Protein AF-I4Y537-F1 (afdb_monomer_lite)

pLDDT: mean 83.64, std 11.15, range [53.31, 95.69]

Structure (mmCIF, N/CA/C/O backbone):
data_AF-I4Y537-F1
#
_entry.id   AF-I4Y537-F1
#
loop_
_atom_site.group_PDB
_atom_site.id
_atom_site.type_symbol
_atom_site.label_atom_id
_atom_site.label_alt_id
_atom_site.label_comp_id
_atom_site.label_asym_id
_atom_site.label_entity_id
_atom_site.label_seq_id
_atom_site.pdbx_PDB_ins_code
_atom_site.Cartn_x
_atom_site.Cartn_y
_atom_site.Cartn_z
_atom_site.occupancy
_atom_site.B_iso_or_equiv
_atom_site.auth_seq_id
_atom_site.auth_comp_id
_atom_site.auth_asym_id
_atom_site.auth_atom_id
_atom_site.pdbx_PDB_model_num
ATOM 1 N N . MET A 1 1 ? -7.128 -8.288 -14.048 1.00 80.44 1 MET A N 1
ATOM 2 C CA . MET A 1 1 ? -7.007 -8.420 -12.577 1.00 80.44 1 MET A CA 1
ATOM 3 C C . MET A 1 1 ? -6.768 -7.077 -11.903 1.00 80.44 1 MET A C 1
ATOM 5 O O . MET A 1 1 ? -7.651 -6.636 -11.182 1.00 80.44 1 MET A O 1
ATOM 9 N N . VAL A 1 2 ? -5.664 -6.376 -12.192 1.00 82.31 2 VAL A N 1
ATOM 10 C CA . VAL A 1 2 ? -5.426 -5.018 -11.648 1.00 82.31 2 VAL A CA 1
ATOM 11 C C . VAL A 1 2 ? -6.470 -4.005 -12.145 1.00 82.31 2 VAL A C 1
ATOM 13 O O . VAL A 1 2 ? -6.999 -3.240 -11.355 1.00 82.31 2 VAL A O 1
ATOM 16 N N . GLY A 1 3 ? -6.880 -4.068 -13.418 1.00 85.50 3 GLY A N 1
ATOM 17 C CA . GLY A 1 3 ? -7.954 -3.198 -13.930 1.00 85.50 3 GLY A CA 1
ATOM 18 C C . GLY A 1 3 ? -9.304 -3.379 -13.219 1.00 85.50 3 GLY A C 1
ATOM 19 O O . GLY A 1 3 ? -9.990 -2.401 -12.959 1.00 85.50 3 GLY A O 1
ATOM 20 N N . PHE A 1 4 ? -9.661 -4.609 -12.827 1.00 90.00 4 PHE A N 1
ATOM 21 C CA . PHE A 1 4 ? -10.887 -4.855 -12.055 1.00 90.00 4 PHE A CA 1
ATOM 22 C C . PHE A 1 4 ? -10.808 -4.229 -10.658 1.00 90.00 4 PHE A C 1
ATOM 24 O O . PHE A 1 4 ? -11.769 -3.619 -10.201 1.00 90.00 4 PHE A O 1
ATOM 31 N N . TYR A 1 5 ? -9.640 -4.318 -10.016 1.00 90.56 5 TYR A N 1
ATOM 32 C CA . TYR A 1 5 ? -9.383 -3.644 -8.744 1.00 90.56 5 TYR A CA 1
ATOM 33 C C . TYR A 1 5 ? -9.596 -2.131 -8.857 1.00 90.56 5 TYR A C 1
ATOM 35 O O . TYR A 1 5 ? -10.283 -1.545 -8.027 1.00 90.56 5 TYR A O 1
ATOM 43 N N . TRP A 1 6 ? -9.063 -1.515 -9.918 1.00 91.62 6 TRP A N 1
ATOM 44 C CA . TRP A 1 6 ? -9.249 -0.089 -10.187 1.00 91.62 6 TRP A CA 1
ATOM 45 C C . TRP A 1 6 ? -10.707 0.284 -10.451 1.00 91.62 6 TRP A C 1
ATOM 47 O O . TRP A 1 6 ? -11.155 1.297 -9.933 1.00 91.62 6 TRP A O 1
ATOM 57 N N . ILE A 1 7 ? -11.472 -0.532 -11.183 1.00 93.81 7 ILE A N 1
ATOM 58 C CA . ILE A 1 7 ? -12.910 -0.285 -11.399 1.00 93.81 7 ILE A CA 1
ATOM 59 C C . ILE A 1 7 ? -13.657 -0.240 -10.062 1.00 93.81 7 ILE A C 1
ATOM 61 O O . ILE A 1 7 ? -14.408 0.701 -9.810 1.00 93.81 7 ILE A O 1
ATOM 65 N N . VAL A 1 8 ? -13.426 -1.227 -9.190 1.00 93.75 8 VAL A N 1
ATOM 66 C CA . VAL A 1 8 ? -14.040 -1.259 -7.853 1.00 93.75 8 VAL A CA 1
ATOM 67 C C . VAL A 1 8 ? -13.597 -0.051 -7.030 1.00 93.75 8 VAL A C 1
ATOM 69 O O . VAL A 1 8 ? -14.431 0.617 -6.423 1.00 93.75 8 VAL A O 1
ATOM 72 N N . LEU A 1 9 ? -12.302 0.272 -7.044 1.00 92.88 9 LEU A N 1
ATOM 73 C CA . LEU A 1 9 ? -11.760 1.411 -6.313 1.00 92.88 9 LEU A CA 1
ATOM 74 C C . LEU A 1 9 ? -12.360 2.742 -6.786 1.00 92.88 9 LEU A C 1
ATOM 76 O O . LEU A 1 9 ? -12.776 3.542 -5.954 1.00 92.88 9 LEU A O 1
ATOM 80 N N . TYR A 1 10 ? -12.460 2.969 -8.096 1.00 91.94 10 TYR A N 1
ATOM 81 C CA . TYR A 1 10 ? -13.064 4.181 -8.646 1.00 91.94 10 TYR A CA 1
ATOM 82 C C . TYR A 1 10 ? -14.560 4.269 -8.343 1.00 91.94 10 TYR A C 1
ATOM 84 O O . TYR A 1 10 ? -15.043 5.352 -8.020 1.00 91.94 10 TYR A O 1
ATOM 92 N N . ALA A 1 11 ? -15.289 3.149 -8.372 1.00 93.50 11 ALA A N 1
ATOM 93 C CA . ALA A 1 11 ? -16.691 3.125 -7.960 1.00 93.50 11 ALA A CA 1
ATOM 94 C C . ALA A 1 11 ? -16.855 3.532 -6.484 1.00 93.50 11 ALA A C 1
ATOM 96 O O . ALA A 1 11 ? -17.728 4.335 -6.152 1.00 93.50 11 ALA A O 1
ATOM 97 N N . LEU A 1 12 ? -15.976 3.038 -5.603 1.00 91.38 12 LEU A N 1
ATOM 98 C CA . LEU A 1 12 ? -15.954 3.432 -4.193 1.00 91.38 12 LEU A CA 1
ATOM 99 C C . LEU A 1 12 ? -15.600 4.910 -4.016 1.00 91.38 12 LEU A C 1
ATOM 101 O O . LEU A 1 12 ? -16.287 5.598 -3.270 1.00 91.38 12 LEU A O 1
ATOM 105 N N . GLN A 1 13 ? -14.581 5.405 -4.722 1.00 90.44 13 GLN A N 1
ATOM 106 C CA . GLN A 1 13 ? -14.158 6.809 -4.677 1.00 90.44 13 GLN A CA 1
ATOM 107 C C . GLN A 1 13 ? -15.245 7.765 -5.181 1.00 90.44 13 GLN A C 1
ATOM 109 O O . GLN A 1 13 ? -15.446 8.829 -4.595 1.00 90.44 13 GLN A O 1
ATOM 114 N N . ALA A 1 14 ? -15.972 7.387 -6.235 1.00 90.06 14 ALA A N 1
ATOM 115 C CA . ALA A 1 14 ? -17.135 8.133 -6.700 1.00 90.06 14 ALA A CA 1
ATOM 116 C C . ALA A 1 14 ? -18.215 8.186 -5.609 1.00 90.06 14 ALA A C 1
ATOM 118 O O . ALA A 1 14 ? -18.744 9.257 -5.317 1.00 90.06 14 ALA A O 1
ATOM 119 N N . GLY A 1 15 ? -18.482 7.056 -4.945 1.00 86.94 15 GLY A N 1
ATOM 120 C CA . GLY A 1 15 ? -19.369 6.996 -3.782 1.00 86.94 15 GLY A CA 1
ATOM 121 C C . GLY A 1 15 ? -18.910 7.887 -2.622 1.00 86.94 15 GLY A C 1
ATOM 122 O O . GLY A 1 15 ? -19.734 8.576 -2.023 1.00 86.94 15 GLY A O 1
ATOM 123 N N . THR A 1 16 ? -17.600 7.965 -2.357 1.00 85.69 16 THR A N 1
ATOM 124 C CA . THR A 1 16 ? -17.027 8.915 -1.390 1.00 85.69 16 THR A CA 1
ATOM 125 C C . THR A 1 16 ? -17.389 10.351 -1.760 1.00 85.69 16 THR A C 1
ATOM 127 O O . THR A 1 16 ? -17.882 11.092 -0.914 1.00 85.69 16 THR A O 1
ATOM 130 N N . CYS A 1 17 ? -17.202 10.746 -3.024 1.00 84.50 17 CYS A N 1
ATOM 131 C CA . CYS A 1 17 ? -17.543 12.088 -3.502 1.00 84.50 17 CYS A CA 1
ATOM 132 C C . CYS A 1 17 ? -19.043 12.395 -3.359 1.00 84.50 17 CYS A C 1
ATOM 134 O O . CYS A 1 17 ? -19.405 13.498 -2.956 1.00 84.50 17 CYS A O 1
ATOM 136 N N . PHE A 1 18 ? -19.922 11.423 -3.620 1.00 84.81 18 PHE A N 1
ATOM 137 C CA . PHE A 1 18 ? -21.357 11.592 -3.376 1.00 84.81 18 PHE A CA 1
ATOM 138 C C . PHE A 1 18 ? -21.674 11.791 -1.891 1.00 84.81 18 PHE A C 1
ATOM 140 O O . PHE A 1 18 ? -22.502 12.641 -1.567 1.00 84.81 18 PHE A O 1
ATOM 147 N N . LEU A 1 19 ? -20.995 11.084 -0.981 1.00 81.81 19 LEU A N 1
ATOM 148 C CA . LEU A 1 19 ? -21.143 11.325 0.459 1.00 81.81 19 LEU A CA 1
ATOM 149 C C . LEU A 1 19 ? -20.638 12.708 0.881 1.00 81.81 19 LEU A C 1
ATOM 151 O O . LEU A 1 19 ? -21.254 13.317 1.751 1.00 81.81 19 LEU A O 1
ATOM 155 N N . PHE A 1 20 ? -19.579 13.232 0.252 1.00 76.06 20 PHE A N 1
ATOM 156 C CA . PHE A 1 20 ? -19.114 14.604 0.499 1.00 76.06 20 PHE A CA 1
ATOM 157 C C . PHE A 1 20 ? -20.197 15.647 0.215 1.00 76.06 20 PHE A C 1
ATOM 159 O O . PHE A 1 20 ? -20.328 16.606 0.969 1.00 76.06 20 PHE A O 1
ATOM 166 N N . VAL A 1 21 ? -20.985 15.450 -0.842 1.00 79.56 21 VAL A N 1
ATOM 167 C CA . VAL A 1 21 ? -22.050 16.385 -1.234 1.00 79.56 21 VAL A CA 1
ATOM 168 C C . VAL A 1 21 ? -23.353 16.119 -0.472 1.00 79.56 21 VAL A C 1
ATOM 170 O O . VAL A 1 21 ? -24.057 17.054 -0.104 1.00 79.56 21 VAL A O 1
ATOM 173 N N . GLY A 1 22 ? -23.691 14.848 -0.241 1.00 72.88 22 GLY A N 1
ATOM 174 C CA . GLY A 1 22 ? -24.988 14.432 0.297 1.00 72.88 22 GLY A CA 1
ATOM 175 C C . GLY A 1 22 ? -25.051 14.254 1.816 1.00 72.88 22 GLY A C 1
ATOM 176 O O . GLY A 1 22 ? -26.143 14.074 2.355 1.00 72.88 22 GLY A O 1
ATOM 177 N N . SER A 1 23 ? -23.922 14.266 2.531 1.00 73.38 23 SER A N 1
ATOM 178 C CA . SER A 1 23 ? -23.925 14.047 3.980 1.00 73.38 23 SER A CA 1
ATOM 179 C C . SER A 1 23 ? -24.494 15.254 4.724 1.00 73.38 23 SER A C 1
ATOM 181 O O . SER A 1 23 ? -23.851 16.294 4.814 1.00 73.38 23 SER A O 1
ATOM 183 N N . GLN A 1 24 ? -25.667 15.083 5.335 1.00 62.75 24 GLN A N 1
ATOM 184 C CA . GLN A 1 24 ? -26.310 16.082 6.201 1.00 62.75 24 GLN A CA 1
ATOM 185 C C . GLN A 1 24 ? -25.925 15.954 7.686 1.00 62.75 24 GLN A C 1
ATOM 187 O O . GLN A 1 24 ? -26.409 16.716 8.514 1.00 62.75 24 GLN A O 1
ATOM 192 N N . LYS A 1 25 ? -25.100 14.966 8.057 1.00 68.06 25 LYS A N 1
ATOM 193 C CA . LYS A 1 25 ? -24.739 14.710 9.459 1.00 68.06 25 LYS A CA 1
ATOM 194 C C . LYS A 1 25 ? -23.479 15.485 9.845 1.00 68.06 25 LYS A C 1
ATOM 196 O O . LYS A 1 25 ? -22.425 15.247 9.255 1.00 68.06 25 LYS A O 1
ATOM 201 N N . ASP A 1 26 ? -23.568 16.300 10.896 1.00 64.62 26 ASP A N 1
ATOM 202 C CA . ASP A 1 26 ? -22.477 17.167 11.377 1.00 64.62 26 ASP A CA 1
ATOM 203 C C . ASP A 1 26 ? -21.186 16.400 11.690 1.00 64.62 26 ASP A C 1
ATOM 205 O O . ASP A 1 26 ? -20.094 16.831 11.332 1.00 64.62 26 ASP A O 1
ATOM 209 N N . LEU A 1 27 ? -21.301 15.215 12.302 1.00 63.97 27 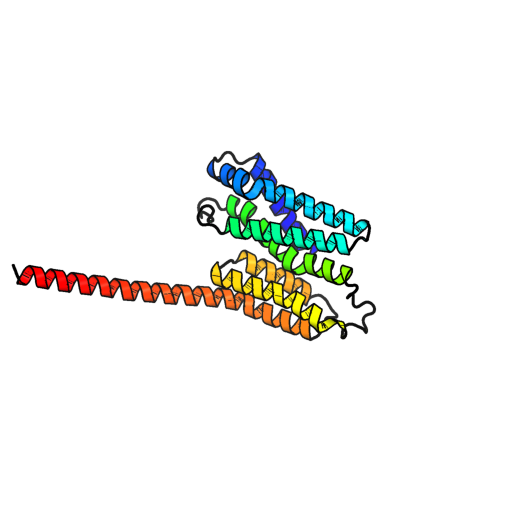LEU A N 1
ATOM 210 C CA . LEU A 1 27 ? -20.139 14.387 12.646 1.00 63.97 27 LEU A CA 1
ATOM 211 C C . LEU A 1 27 ? -19.388 13.913 11.390 1.00 63.97 27 LEU A C 1
ATOM 213 O O . LEU A 1 27 ? -18.164 13.986 11.326 1.00 63.97 27 LEU A O 1
ATOM 217 N N . THR A 1 28 ? -20.128 13.460 10.374 1.00 64.62 28 THR A N 1
ATOM 218 C CA . THR A 1 28 ? -19.553 12.986 9.109 1.00 64.62 28 THR A CA 1
ATOM 219 C C . THR A 1 28 ? -18.965 14.161 8.330 1.00 64.62 28 THR A C 1
ATOM 221 O O . THR A 1 28 ? -17.872 14.035 7.785 1.00 64.62 28 THR A O 1
ATOM 224 N N . GLN A 1 29 ? -19.624 15.326 8.348 1.00 64.56 29 GLN A N 1
ATOM 225 C CA . GLN A 1 29 ? -19.092 16.554 7.758 1.00 64.56 29 GLN A CA 1
ATOM 226 C C . GLN A 1 29 ? -17.817 17.037 8.454 1.00 64.56 29 GLN A C 1
ATOM 228 O O . GLN A 1 29 ? -16.883 17.433 7.768 1.00 64.56 29 GLN A O 1
ATOM 233 N N . MET A 1 30 ? -17.725 16.964 9.783 1.00 66.31 30 MET A N 1
ATOM 234 C CA . MET A 1 30 ? -16.528 17.378 10.521 1.00 66.31 30 MET A CA 1
ATOM 235 C C . MET A 1 30 ? -15.329 16.479 10.194 1.00 66.31 30 MET A C 1
ATOM 237 O O . MET A 1 30 ? -14.235 16.979 9.932 1.00 66.31 30 MET A O 1
ATOM 241 N N . THR A 1 31 ? -15.532 15.160 10.145 1.00 65.62 31 THR A N 1
ATOM 242 C CA . THR A 1 31 ? -14.499 14.203 9.724 1.00 65.62 31 THR A CA 1
ATOM 243 C C . THR A 1 31 ? -14.084 14.419 8.271 1.00 65.62 31 THR A C 1
ATOM 245 O O . THR A 1 31 ? -12.891 14.454 7.963 1.00 65.62 31 THR A O 1
ATOM 248 N N . LEU A 1 32 ? -15.049 14.607 7.369 1.00 66.31 32 LEU A N 1
ATOM 249 C CA . LEU A 1 32 ? -14.765 14.848 5.958 1.00 66.31 32 LEU A CA 1
ATOM 250 C C . LEU A 1 32 ? -14.060 16.185 5.730 1.00 66.31 32 LEU A C 1
ATOM 252 O O . LEU A 1 32 ? -13.060 16.213 5.027 1.00 66.31 32 LEU A O 1
ATOM 256 N N . ALA A 1 33 ? -14.547 17.282 6.306 1.00 65.75 33 ALA A N 1
ATOM 257 C CA . ALA A 1 33 ? -14.046 18.625 6.035 1.00 65.75 33 ALA A CA 1
ATOM 258 C C . ALA A 1 33 ? -12.684 18.882 6.692 1.00 65.75 33 ALA A C 1
ATOM 260 O O . ALA A 1 33 ? -11.776 19.373 6.024 1.00 65.75 33 ALA A O 1
ATOM 261 N N . ASN A 1 34 ? -12.513 18.510 7.967 1.00 64.75 34 ASN A N 1
ATOM 262 C CA . ASN A 1 34 ? -11.286 18.830 8.703 1.00 64.75 34 ASN A CA 1
ATOM 263 C C . ASN A 1 34 ? -10.187 17.775 8.556 1.00 64.75 34 ASN A C 1
ATOM 265 O O . ASN A 1 34 ? -9.012 18.135 8.584 1.00 64.75 34 ASN A O 1
ATOM 269 N N . ALA A 1 35 ? -10.530 16.487 8.432 1.00 62.62 35 ALA A N 1
ATOM 270 C CA . ALA A 1 35 ? -9.519 15.427 8.454 1.00 62.62 35 ALA A CA 1
ATOM 271 C C . ALA A 1 35 ? -9.148 14.905 7.060 1.00 62.62 35 ALA A C 1
ATOM 273 O O . ALA A 1 35 ? -7.984 14.588 6.829 1.00 62.62 35 ALA A O 1
ATOM 274 N N . LEU A 1 36 ? -10.106 14.811 6.131 1.00 71.62 36 LEU A N 1
ATOM 275 C CA . LEU A 1 36 ? -9.896 14.104 4.861 1.00 71.62 36 LEU A CA 1
ATOM 276 C C . LEU A 1 36 ? -9.982 14.997 3.621 1.00 71.62 36 LEU A C 1
ATOM 278 O O . LEU A 1 36 ? -9.322 14.701 2.634 1.00 71.62 36 LEU A O 1
ATOM 282 N N . GLY A 1 37 ? -10.744 16.089 3.653 1.00 77.38 37 GLY A N 1
ATOM 283 C CA . GLY A 1 37 ? -11.163 16.826 2.459 1.00 77.38 37 GLY A CA 1
ATOM 284 C C . GLY A 1 37 ? -9.995 17.371 1.646 1.00 77.38 37 GLY A C 1
ATOM 285 O O . GLY A 1 37 ? -9.820 17.002 0.486 1.00 77.38 37 GLY A O 1
ATOM 286 N N . TYR A 1 38 ? -9.148 18.197 2.264 1.00 84.50 38 TYR A N 1
ATOM 287 C CA . TYR A 1 38 ? -8.013 18.800 1.559 1.00 84.50 38 TYR A CA 1
ATOM 288 C C . TYR A 1 38 ? -6.985 17.755 1.108 1.00 84.50 38 TYR A C 1
ATOM 290 O O . TYR A 1 38 ? -6.528 17.779 -0.034 1.00 84.50 38 TYR A O 1
ATOM 298 N N . GLN A 1 39 ? -6.669 16.786 1.974 1.00 88.25 39 GLN A N 1
ATOM 299 C CA . GLN A 1 39 ? -5.748 15.707 1.624 1.00 88.25 39 GLN A CA 1
ATOM 300 C C . GLN A 1 39 ? -6.301 14.871 0.460 1.00 88.25 39 GLN A C 1
ATOM 302 O O . GLN A 1 39 ? -5.532 14.454 -0.404 1.00 88.25 39 GLN A O 1
ATOM 307 N N . TYR A 1 40 ? -7.616 14.619 0.417 1.00 88.25 40 TYR A N 1
ATOM 308 C CA . TYR A 1 40 ? -8.272 13.807 -0.612 1.00 88.25 40 TYR A CA 1
ATOM 309 C C . TYR A 1 40 ? -8.227 14.492 -1.974 1.00 88.25 40 TYR A C 1
ATOM 311 O O . TYR A 1 40 ? -7.877 13.855 -2.967 1.00 88.25 40 TYR A O 1
ATOM 319 N N . VAL A 1 41 ? -8.467 15.805 -2.010 1.00 90.50 41 VAL A N 1
ATOM 320 C CA . VAL A 1 41 ? -8.279 16.613 -3.221 1.00 90.50 41 VAL A CA 1
ATOM 321 C C . VAL A 1 41 ? -6.818 16.578 -3.673 1.00 90.50 41 VAL A C 1
ATOM 323 O O . VAL A 1 41 ? -6.560 16.294 -4.842 1.00 90.50 41 VAL A O 1
ATOM 326 N N . ILE A 1 42 ? -5.857 16.775 -2.757 1.00 91.88 42 ILE A N 1
ATOM 327 C CA . ILE A 1 42 ? -4.424 16.654 -3.077 1.00 91.88 42 ILE A CA 1
ATOM 328 C C . ILE A 1 42 ? -4.114 15.281 -3.673 1.00 91.88 42 ILE A C 1
ATOM 330 O O . ILE A 1 42 ? -3.402 15.206 -4.669 1.00 91.88 42 ILE A O 1
ATOM 334 N N . SER A 1 43 ? -4.666 14.208 -3.104 1.00 92.81 43 SER A N 1
ATOM 335 C CA . SER A 1 43 ? -4.442 12.851 -3.596 1.00 92.81 43 SER A CA 1
ATOM 336 C C . SER A 1 43 ? -4.869 12.682 -5.056 1.00 92.81 43 SER A C 1
ATOM 338 O O . SER A 1 43 ? -4.139 12.102 -5.859 1.00 92.81 43 SER A O 1
ATOM 340 N N . HIS A 1 44 ? -6.038 13.208 -5.425 1.00 93.25 44 HIS A N 1
ATOM 341 C CA . HIS A 1 44 ? -6.524 13.160 -6.808 1.00 93.25 44 HIS A CA 1
ATOM 342 C C . HIS A 1 44 ? -5.685 14.028 -7.751 1.00 93.25 44 HIS A C 1
ATOM 344 O O . HIS A 1 44 ? -5.384 13.608 -8.870 1.00 93.25 44 HIS A O 1
ATOM 350 N N . VAL A 1 45 ? -5.249 15.205 -7.294 1.00 94.88 45 VAL A N 1
ATOM 351 C CA . VAL A 1 45 ? -4.363 16.089 -8.068 1.00 94.88 45 VAL A CA 1
ATOM 352 C C . VAL A 1 45 ? -3.007 15.425 -8.314 1.00 94.88 45 VAL A C 1
ATOM 354 O O . VAL A 1 45 ? -2.566 15.361 -9.458 1.00 94.88 45 VAL A O 1
ATOM 357 N N . LEU A 1 46 ? -2.365 14.878 -7.279 1.00 94.88 46 LEU A N 1
ATOM 358 C CA . LEU A 1 46 ? -1.083 14.176 -7.396 1.00 94.88 46 LEU A CA 1
ATOM 359 C C . LEU A 1 46 ? -1.183 12.963 -8.326 1.00 94.88 46 LEU A C 1
ATOM 361 O O . LEU A 1 46 ? -0.311 12.764 -9.173 1.00 94.88 46 LEU A O 1
ATOM 365 N N . HIS A 1 47 ? -2.258 12.180 -8.214 1.00 94.25 47 HIS A N 1
ATOM 366 C CA . HIS A 1 47 ? -2.485 11.034 -9.092 1.00 94.25 47 HIS A CA 1
ATOM 367 C C . HIS A 1 47 ? -2.720 11.457 -10.555 1.00 94.25 47 HIS A C 1
ATOM 369 O O . HIS A 1 47 ? -2.214 10.816 -11.476 1.00 94.25 47 HIS A O 1
ATOM 375 N N . SER A 1 48 ? -3.400 12.583 -10.786 1.00 94.12 48 SER A N 1
ATOM 376 C CA . SER A 1 48 ? -3.589 13.146 -12.131 1.00 94.12 48 SER A CA 1
ATOM 377 C C . SER A 1 48 ? -2.280 13.686 -12.722 1.00 94.12 48 SER A C 1
ATOM 379 O O . SER A 1 48 ? -1.962 13.417 -13.880 1.00 94.12 48 SER A O 1
ATOM 381 N N . LEU A 1 49 ? -1.481 14.405 -11.925 1.00 94.38 49 LEU A N 1
ATOM 382 C CA . LEU A 1 49 ? -0.167 14.916 -12.336 1.00 94.38 49 LEU A CA 1
ATOM 383 C C . LEU A 1 49 ? 0.799 13.784 -12.685 1.00 94.38 49 LEU A C 1
ATOM 385 O O . LEU A 1 49 ? 1.540 13.881 -13.662 1.00 94.38 49 LEU A O 1
ATOM 389 N N . TRP A 1 50 ? 0.762 12.688 -11.929 1.00 94.56 50 TRP A N 1
ATOM 390 C CA . TRP A 1 50 ? 1.521 11.487 -12.254 1.00 94.56 50 TRP A CA 1
ATOM 391 C C . TRP A 1 50 ? 1.188 10.944 -13.645 1.00 94.56 50 TRP A C 1
ATOM 393 O O . TRP A 1 50 ? 2.106 10.695 -14.426 1.00 94.56 50 TRP A O 1
ATOM 403 N N . ALA A 1 51 ? -0.100 10.830 -13.986 1.00 92.38 51 ALA A N 1
ATOM 404 C CA . ALA A 1 51 ? -0.520 10.368 -15.307 1.00 92.38 51 ALA A CA 1
ATOM 405 C C . ALA A 1 51 ? -0.008 11.295 -16.425 1.00 92.38 51 ALA A C 1
ATOM 407 O O . ALA A 1 51 ? 0.472 10.819 -17.455 1.00 92.38 51 ALA A O 1
ATOM 408 N N . ILE A 1 52 ? -0.026 12.616 -16.205 1.00 94.44 52 ILE A N 1
ATOM 409 C CA . ILE A 1 52 ? 0.532 13.600 -17.146 1.00 94.44 52 ILE A CA 1
ATOM 410 C C . ILE A 1 52 ? 2.041 13.382 -17.329 1.00 94.44 52 ILE A C 1
ATOM 412 O O . ILE A 1 52 ? 2.515 13.281 -18.462 1.00 94.44 52 ILE A O 1
ATOM 416 N N . PHE A 1 53 ? 2.808 13.254 -16.241 1.00 94.00 53 PHE A N 1
ATOM 417 C CA . PHE A 1 53 ? 4.251 13.003 -16.330 1.00 94.00 53 PHE A CA 1
ATOM 418 C C . PHE A 1 53 ? 4.583 11.660 -16.984 1.00 94.00 53 PHE A C 1
ATOM 420 O O . PHE A 1 53 ? 5.594 11.560 -17.684 1.00 94.00 53 PHE A O 1
ATOM 427 N N . TRP A 1 54 ? 3.721 10.654 -16.819 1.00 90.38 54 TRP A N 1
ATOM 428 C CA . TRP A 1 54 ? 3.839 9.376 -17.515 1.00 90.38 54 TRP A CA 1
ATOM 429 C C . TRP A 1 54 ? 3.735 9.539 -19.033 1.00 90.38 54 TRP A C 1
ATOM 431 O O . TRP A 1 54 ? 4.575 9.026 -19.772 1.00 90.38 54 TRP A O 1
ATOM 441 N N . ILE A 1 55 ? 2.738 10.298 -19.501 1.00 93.56 55 ILE A N 1
ATOM 442 C CA . ILE A 1 55 ? 2.521 10.581 -20.929 1.00 93.56 55 ILE A CA 1
ATOM 443 C C . ILE A 1 55 ? 3.699 11.371 -21.511 1.00 93.56 55 ILE A C 1
ATOM 445 O O . ILE A 1 55 ? 4.177 11.056 -22.600 1.00 93.56 55 ILE A O 1
ATOM 449 N N . LEU A 1 56 ? 4.219 12.346 -20.761 1.00 93.75 56 LEU A N 1
ATOM 450 C CA . LEU A 1 56 ? 5.394 13.138 -21.139 1.00 93.75 56 LEU A CA 1
ATOM 451 C C . LEU A 1 56 ? 6.718 12.352 -21.070 1.00 93.75 56 LEU A C 1
ATOM 453 O O . LEU A 1 56 ? 7.772 12.917 -21.356 1.00 93.75 56 LEU A O 1
ATOM 457 N N . ARG A 1 57 ? 6.685 11.065 -20.690 1.00 91.62 57 ARG A N 1
ATOM 458 C CA . ARG A 1 57 ? 7.859 10.195 -20.486 1.00 91.62 57 ARG A CA 1
ATOM 459 C C . ARG A 1 57 ? 8.855 10.722 -19.446 1.00 91.62 57 ARG A C 1
ATOM 461 O O . ARG A 1 57 ? 10.019 10.328 -19.444 1.00 91.62 57 ARG A O 1
ATOM 468 N N . SER A 1 58 ? 8.410 11.580 -18.528 1.00 92.75 58 SER A N 1
ATOM 469 C CA . SER A 1 58 ? 9.229 12.046 -17.408 1.00 92.75 58 SER A CA 1
ATOM 470 C C . SER A 1 58 ? 9.083 11.091 -16.222 1.00 92.75 58 SER A C 1
ATOM 472 O O . SER A 1 58 ? 8.392 11.368 -15.238 1.00 92.75 58 SER A O 1
ATOM 474 N N . PHE A 1 59 ? 9.711 9.918 -16.330 1.00 91.62 59 PHE A N 1
ATOM 475 C CA . PHE A 1 59 ? 9.539 8.836 -15.355 1.00 91.62 59 PHE A CA 1
ATOM 476 C C . PHE A 1 59 ? 10.093 9.175 -13.966 1.00 91.62 59 PHE A C 1
ATOM 478 O O . PHE A 1 59 ? 9.502 8.784 -12.963 1.00 91.62 59 PHE A O 1
ATOM 485 N N . THR A 1 60 ? 11.157 9.979 -13.886 1.00 92.75 60 THR A N 1
ATOM 486 C CA . THR A 1 60 ? 11.696 10.461 -12.606 1.00 92.75 60 THR A CA 1
ATOM 487 C C . THR A 1 60 ? 10.690 11.344 -11.868 1.00 92.75 60 THR A C 1
ATOM 489 O O . THR A 1 60 ? 10.434 11.122 -10.686 1.00 92.75 60 THR A O 1
ATOM 492 N N . LEU A 1 61 ? 10.064 12.307 -12.559 1.00 93.88 61 LEU A N 1
ATOM 493 C CA . LEU A 1 61 ? 9.033 13.161 -11.958 1.00 93.88 61 LEU A CA 1
ATOM 494 C C . LEU A 1 61 ? 7.791 12.353 -11.575 1.00 93.88 61 LEU A C 1
ATOM 496 O O . LEU A 1 61 ? 7.256 12.534 -10.484 1.00 93.88 61 LEU A O 1
ATOM 500 N N . SER A 1 62 ? 7.381 11.416 -12.428 1.00 93.00 62 SER A N 1
ATOM 501 C CA . SER A 1 62 ? 6.323 10.450 -12.125 1.00 93.00 62 SER A CA 1
ATOM 502 C C . SER A 1 62 ? 6.608 9.680 -10.822 1.00 93.00 62 SER A C 1
ATOM 504 O O . SER A 1 62 ? 5.769 9.654 -9.920 1.00 93.00 62 SER A O 1
ATOM 506 N N . SER A 1 63 ? 7.819 9.138 -10.658 1.00 93.12 63 SER A N 1
ATOM 507 C CA . SER A 1 63 ? 8.196 8.424 -9.436 1.00 93.12 63 SER A CA 1
ATOM 508 C C . SER A 1 63 ? 8.178 9.329 -8.203 1.00 93.12 63 SER A C 1
ATOM 510 O O . SER A 1 63 ? 7.757 8.882 -7.137 1.00 93.12 63 SER A O 1
ATOM 512 N N . ILE A 1 64 ? 8.591 10.596 -8.326 1.00 95.12 64 ILE A N 1
ATOM 513 C CA . ILE A 1 64 ? 8.508 11.573 -7.230 1.00 95.12 64 ILE A CA 1
ATOM 514 C C . ILE A 1 64 ? 7.042 11.827 -6.855 1.00 95.12 64 ILE A C 1
ATOM 516 O O . ILE A 1 64 ? 6.707 11.803 -5.670 1.00 95.12 64 ILE A O 1
ATOM 520 N N . MET A 1 65 ? 6.155 12.001 -7.839 1.00 94.88 65 MET A N 1
ATOM 521 C CA . MET A 1 65 ? 4.723 12.184 -7.583 1.00 94.88 65 MET A CA 1
ATOM 522 C C . MET A 1 65 ? 4.099 10.969 -6.889 1.00 94.88 65 MET A C 1
ATOM 524 O O . MET A 1 65 ? 3.317 11.155 -5.959 1.00 94.88 65 MET A O 1
ATOM 528 N N . MET A 1 66 ? 4.470 9.734 -7.256 1.00 94.19 66 MET A N 1
ATOM 529 C CA . MET A 1 66 ? 3.979 8.540 -6.546 1.00 94.19 66 MET A CA 1
ATOM 530 C C . MET A 1 66 ? 4.528 8.404 -5.132 1.00 94.19 66 MET A C 1
ATOM 532 O O . MET A 1 66 ? 3.800 7.956 -4.243 1.00 94.19 66 MET A O 1
ATOM 536 N N . SER A 1 67 ? 5.765 8.831 -4.881 1.00 94.31 67 SER A N 1
ATOM 537 C CA . SER A 1 67 ? 6.307 8.893 -3.520 1.00 94.31 67 SER A CA 1
ATOM 538 C C . SER A 1 67 ? 5.526 9.890 -2.661 1.00 94.31 67 SER A C 1
ATOM 540 O O . SER A 1 67 ? 5.114 9.555 -1.551 1.00 94.31 67 SER A O 1
ATOM 542 N N . LEU A 1 68 ? 5.246 11.088 -3.188 1.00 95.69 68 LEU A N 1
ATOM 543 C CA . LEU A 1 68 ? 4.423 12.090 -2.500 1.00 95.69 68 LEU A CA 1
ATOM 544 C C . LEU A 1 68 ? 2.991 11.590 -2.269 1.00 95.69 68 LEU A C 1
ATOM 546 O O . LEU A 1 68 ? 2.462 11.730 -1.166 1.00 95.69 68 LEU A O 1
ATOM 550 N N . GLN A 1 69 ? 2.392 10.944 -3.270 1.00 94.88 69 GLN A N 1
ATOM 551 C CA . GLN A 1 69 ? 1.064 10.343 -3.162 1.00 94.88 69 GLN A CA 1
ATOM 552 C C . GLN A 1 69 ? 1.020 9.264 -2.080 1.00 94.88 69 GLN A C 1
ATOM 554 O O . GLN A 1 69 ? 0.090 9.216 -1.278 1.00 94.88 69 GLN A O 1
ATOM 559 N N . THR A 1 70 ? 2.051 8.425 -2.018 1.00 94.12 70 THR A N 1
ATOM 560 C CA . THR A 1 70 ? 2.188 7.385 -0.997 1.00 94.12 70 THR A CA 1
ATOM 561 C C . THR A 1 70 ? 2.239 7.983 0.406 1.00 94.12 70 THR A C 1
ATOM 563 O O . THR A 1 70 ? 1.525 7.520 1.294 1.00 94.12 70 THR A O 1
ATOM 566 N N . ILE A 1 71 ? 3.034 9.039 0.605 1.00 94.69 71 ILE A N 1
ATOM 567 C CA . ILE A 1 71 ? 3.125 9.745 1.890 1.00 94.69 71 ILE A CA 1
ATOM 568 C C . ILE A 1 71 ? 1.767 10.347 2.270 1.00 94.69 71 ILE A C 1
ATOM 570 O O . ILE A 1 71 ? 1.331 10.199 3.412 1.00 94.69 71 ILE A O 1
ATOM 574 N N . ASN A 1 72 ? 1.069 10.974 1.319 1.00 93.62 72 ASN A N 1
ATOM 575 C CA . ASN A 1 72 ? -0.248 11.560 1.562 1.00 93.62 72 ASN A CA 1
ATOM 576 C C . ASN A 1 72 ? -1.285 10.494 1.963 1.00 93.62 72 ASN A C 1
ATOM 578 O O . ASN A 1 72 ? -1.988 10.654 2.958 1.00 93.62 72 ASN A O 1
ATOM 582 N N . LEU A 1 73 ? -1.332 9.364 1.250 1.00 92.19 73 LEU A N 1
ATOM 583 C CA . LEU A 1 73 ? -2.245 8.254 1.541 1.00 92.19 73 LEU A CA 1
ATOM 584 C C . LEU A 1 73 ? -1.935 7.553 2.872 1.00 92.19 73 LEU A C 1
ATOM 586 O O . LEU A 1 73 ? -2.851 7.189 3.612 1.00 92.19 73 LEU A O 1
ATOM 590 N N . LEU A 1 74 ? -0.655 7.387 3.216 1.00 90.50 74 LEU A N 1
ATOM 591 C CA . LEU A 1 74 ? -0.257 6.869 4.527 1.00 90.50 74 LEU A CA 1
ATOM 592 C C . LEU A 1 74 ? -0.628 7.844 5.648 1.00 90.50 74 LEU A C 1
ATOM 594 O O . LEU A 1 74 ? -1.126 7.408 6.685 1.00 90.50 74 LEU A O 1
ATOM 598 N N . SER A 1 75 ? -0.451 9.151 5.432 1.00 89.88 75 SER A N 1
ATOM 599 C CA . SER A 1 75 ? -0.890 10.187 6.373 1.00 89.88 75 SER A CA 1
ATOM 600 C C . SER A 1 75 ? -2.398 10.103 6.613 1.00 89.88 75 SER A C 1
ATOM 602 O O . SER A 1 75 ? -2.821 9.977 7.764 1.00 89.88 75 SER A O 1
ATOM 604 N N . MET A 1 76 ? -3.208 10.044 5.547 1.00 87.62 76 MET A N 1
ATOM 605 C CA . MET A 1 76 ? -4.657 9.831 5.658 1.00 87.62 76 MET A CA 1
ATOM 606 C C . MET A 1 76 ? -4.995 8.570 6.444 1.00 87.62 76 MET A C 1
ATOM 608 O O . MET A 1 76 ? -5.876 8.591 7.299 1.00 87.62 76 MET A O 1
ATOM 612 N N . TYR A 1 77 ? -4.299 7.464 6.173 1.00 87.44 77 TYR A N 1
ATOM 613 C CA . TYR A 1 77 ? -4.546 6.216 6.879 1.00 87.44 77 TYR A CA 1
ATOM 614 C C . TYR A 1 77 ? -4.260 6.329 8.382 1.00 87.44 77 TYR A C 1
ATOM 616 O O . TYR A 1 77 ? -5.063 5.872 9.198 1.00 87.44 77 TYR A O 1
ATOM 624 N N . VAL A 1 78 ? -3.152 6.968 8.765 1.00 85.19 78 VAL A N 1
ATOM 625 C CA . VAL A 1 78 ? -2.814 7.207 10.176 1.00 85.19 78 VAL A CA 1
ATOM 626 C C . VAL A 1 78 ? -3.870 8.087 10.845 1.00 85.19 78 VAL A C 1
ATOM 628 O O . VAL A 1 78 ? -4.287 7.791 11.965 1.00 85.19 78 VAL A O 1
ATOM 631 N N . TRP A 1 79 ? -4.346 9.128 10.158 1.00 82.19 79 TRP A N 1
ATOM 632 C CA . TRP A 1 79 ? -5.436 9.979 10.640 1.00 82.19 79 TRP A CA 1
ATOM 633 C C . TRP A 1 79 ? -6.739 9.204 10.839 1.00 82.19 79 TRP A C 1
ATOM 635 O O . TRP A 1 79 ? -7.369 9.327 11.890 1.00 82.19 79 TRP A O 1
ATOM 645 N N . LEU A 1 80 ? -7.091 8.347 9.883 1.00 77.31 80 LEU A N 1
ATOM 646 C CA . LEU A 1 80 ? -8.263 7.475 9.936 1.00 77.31 80 LEU A CA 1
ATOM 647 C C . LEU A 1 80 ? -8.177 6.435 11.067 1.00 77.31 80 LEU A C 1
ATOM 649 O O . LEU A 1 80 ? -9.192 5.941 11.547 1.00 77.31 80 LEU A O 1
ATOM 653 N N . CYS A 1 81 ? -6.963 6.097 11.504 1.00 72.12 81 CYS A N 1
ATOM 654 C CA . CYS A 1 81 ? -6.718 5.187 12.620 1.00 72.12 81 CYS A CA 1
ATOM 655 C C . CYS A 1 81 ? -6.787 5.851 14.006 1.00 72.12 81 CYS A C 1
ATOM 657 O O . CYS A 1 81 ? -6.673 5.133 15.008 1.00 72.12 81 CYS A O 1
ATOM 659 N N . ARG A 1 82 ? -6.917 7.185 14.098 1.00 72.12 82 ARG A N 1
ATOM 660 C CA . ARG A 1 82 ? -7.039 7.892 15.385 1.00 72.12 82 ARG A CA 1
ATOM 661 C C . ARG A 1 82 ? -8.425 7.686 16.004 1.00 72.12 82 ARG A C 1
ATOM 663 O O . ARG A 1 82 ? -9.426 7.590 15.301 1.00 72.12 82 ARG A O 1
ATOM 670 N N . ALA A 1 83 ? -8.454 7.651 17.340 1.00 54.31 83 ALA A N 1
ATOM 671 C CA . ALA A 1 83 ? -9.595 7.249 18.170 1.00 54.31 83 ALA A CA 1
ATOM 672 C C . ALA A 1 83 ? -10.915 7.991 17.872 1.00 54.31 83 ALA A C 1
ATOM 674 O O . ALA A 1 83 ? -11.997 7.438 18.036 1.00 54.31 83 ALA A O 1
ATOM 675 N N . THR A 1 84 ? -10.824 9.228 17.393 1.00 53.59 84 THR A N 1
ATOM 676 C CA . THR A 1 84 ? -11.959 10.096 17.060 1.00 53.59 84 THR A CA 1
ATOM 677 C C . THR A 1 84 ? -12.763 9.649 15.837 1.00 53.59 84 THR A C 1
ATOM 679 O O . THR A 1 84 ? -13.873 10.130 15.646 1.00 53.59 84 THR A O 1
ATOM 682 N N . HIS A 1 85 ? -12.228 8.736 15.021 1.00 55.50 85 HIS A N 1
ATOM 683 C CA . HIS A 1 85 ? -12.810 8.335 13.737 1.00 55.50 85 HIS A CA 1
ATOM 684 C C . HIS A 1 85 ? -12.960 6.817 13.608 1.00 55.50 85 HIS A C 1
ATOM 686 O O . HIS A 1 85 ? -12.864 6.273 12.506 1.00 55.50 85 HIS A O 1
ATOM 692 N N . LEU A 1 86 ? -13.140 6.100 14.724 1.00 56.75 86 LEU A N 1
ATOM 693 C CA . LEU A 1 86 ? -13.354 4.658 14.643 1.00 56.75 86 LEU A CA 1
ATOM 694 C C . LEU A 1 86 ? -14.659 4.344 13.901 1.00 56.75 86 LEU A C 1
ATOM 696 O O . LEU A 1 86 ? -15.652 5.053 14.070 1.00 56.75 86 LEU A O 1
ATOM 700 N N . PRO A 1 87 ? -14.669 3.266 13.099 1.00 57.53 87 PRO A N 1
ATOM 701 C CA . PRO A 1 87 ? -15.860 2.841 12.391 1.00 57.53 87 PRO A CA 1
ATOM 702 C C . PRO A 1 87 ? -16.945 2.453 13.393 1.00 57.53 87 PRO A C 1
ATOM 704 O O . PRO A 1 87 ? -16.836 1.447 14.096 1.00 57.53 87 PRO A O 1
ATOM 707 N N . ASP A 1 88 ? -17.992 3.267 13.452 1.00 62.97 88 ASP A N 1
ATOM 708 C CA . ASP A 1 88 ? -19.175 2.954 14.233 1.00 62.97 88 ASP A CA 1
ATOM 709 C C . ASP A 1 88 ? -20.005 1.898 13.485 1.00 62.97 88 ASP A C 1
ATOM 711 O O . ASP A 1 88 ? -20.346 2.062 12.308 1.00 62.97 88 ASP A O 1
ATOM 715 N N . LYS A 1 89 ? -20.352 0.800 14.168 1.00 62.00 89 LYS A N 1
ATOM 716 C CA . LYS A 1 89 ? -21.176 -0.283 13.601 1.00 62.00 89 LYS A CA 1
ATOM 717 C C . LYS A 1 89 ? -22.572 0.203 13.205 1.00 62.00 89 LYS A C 1
ATOM 719 O O . LYS A 1 89 ? -23.232 -0.446 12.399 1.00 62.00 89 LYS A O 1
ATOM 724 N N . THR A 1 90 ? -23.009 1.344 13.735 1.00 67.38 90 THR A N 1
ATOM 725 C CA . THR A 1 90 ? -24.292 1.961 13.380 1.00 67.38 90 THR A CA 1
ATOM 726 C C . THR A 1 90 ? -24.286 2.626 11.994 1.00 67.38 90 THR A C 1
ATOM 728 O O . THR A 1 90 ? -25.356 2.924 11.462 1.00 67.38 90 THR A O 1
ATOM 731 N N . ARG A 1 91 ? -23.111 2.846 11.372 1.00 69.69 91 ARG A N 1
ATOM 732 C CA . ARG A 1 91 ? -22.956 3.583 10.099 1.00 69.69 91 ARG A CA 1
ATOM 733 C C . ARG A 1 91 ? -22.125 2.805 9.066 1.00 69.69 91 ARG A C 1
ATOM 735 O O . ARG A 1 91 ? -21.016 3.212 8.715 1.00 69.69 91 ARG A O 1
ATOM 742 N N . PRO A 1 92 ? -22.657 1.699 8.517 1.00 77.31 92 PRO A N 1
ATOM 743 C CA . PRO A 1 92 ? -21.913 0.846 7.587 1.00 77.31 92 PRO A CA 1
ATOM 744 C C . PRO A 1 92 ? -21.572 1.532 6.253 1.00 77.31 92 PRO A C 1
ATOM 746 O O . PRO A 1 92 ? -20.557 1.201 5.643 1.00 77.31 92 PRO A O 1
ATOM 749 N N . LEU A 1 93 ? -22.380 2.501 5.803 1.00 76.88 93 LEU A N 1
ATOM 750 C CA . LEU A 1 93 ? -22.124 3.238 4.558 1.00 76.88 93 LEU A CA 1
ATOM 751 C C . LEU A 1 93 ? -20.908 4.165 4.676 1.00 76.88 93 LEU A C 1
ATOM 753 O O . LEU A 1 93 ? -20.075 4.185 3.772 1.00 76.88 93 LEU A O 1
ATOM 757 N N . ASP A 1 94 ? -20.756 4.855 5.810 1.00 75.19 94 ASP A N 1
ATOM 758 C CA . ASP A 1 94 ? -19.588 5.700 6.091 1.00 75.19 94 ASP A CA 1
ATOM 759 C C . ASP A 1 94 ? -18.313 4.839 6.094 1.00 75.19 94 ASP A C 1
ATOM 761 O O . ASP A 1 94 ? -17.302 5.201 5.494 1.00 75.19 94 ASP A O 1
ATOM 765 N N . TYR A 1 95 ? -18.375 3.631 6.669 1.00 79.81 95 TYR A N 1
ATOM 766 C CA . TYR A 1 95 ? -17.265 2.679 6.612 1.00 79.81 95 TYR A CA 1
ATOM 767 C C . TYR A 1 95 ? -16.913 2.270 5.174 1.00 79.81 95 TYR A C 1
ATOM 769 O O . TYR A 1 95 ? -15.744 2.327 4.782 1.00 79.81 95 TYR A O 1
ATOM 777 N N . PHE A 1 96 ? -17.915 1.893 4.378 1.00 84.25 96 PHE A N 1
ATOM 778 C CA . PHE A 1 96 ? -17.710 1.382 3.024 1.00 84.25 96 PHE A CA 1
ATOM 779 C C . PHE A 1 96 ? -17.143 2.437 2.071 1.00 84.25 96 PHE A C 1
ATOM 781 O O . PHE A 1 96 ? -16.244 2.143 1.290 1.00 84.25 96 PHE A O 1
ATOM 788 N N . PHE A 1 97 ? -17.621 3.675 2.156 1.00 85.25 97 PHE A N 1
ATOM 789 C CA . PHE A 1 97 ? -17.237 4.728 1.218 1.00 85.25 97 PHE A CA 1
ATOM 790 C C . PHE A 1 97 ? -16.120 5.639 1.721 1.00 85.25 97 PHE A C 1
ATOM 792 O O . PHE A 1 97 ? -15.534 6.342 0.909 1.00 85.25 97 PHE A O 1
ATOM 799 N N . ILE A 1 98 ? -15.777 5.644 3.010 1.00 82.12 98 ILE A N 1
ATOM 800 C CA . ILE A 1 98 ? -14.655 6.453 3.515 1.00 82.12 98 ILE A CA 1
ATOM 801 C C . ILE A 1 98 ? -13.450 5.556 3.787 1.00 82.12 98 ILE A C 1
ATOM 803 O O . ILE A 1 98 ? -12.361 5.790 3.265 1.00 82.12 98 ILE A O 1
ATOM 807 N N . HIS A 1 99 ? -13.628 4.492 4.572 1.00 85.44 99 HIS A N 1
ATOM 808 C CA . HIS A 1 99 ? -12.489 3.721 5.065 1.00 85.44 99 HIS A CA 1
ATOM 809 C C . HIS A 1 99 ? -11.933 2.744 4.029 1.00 85.44 99 HIS A C 1
ATOM 811 O O . HIS A 1 99 ? -10.714 2.626 3.892 1.00 85.44 99 HIS A O 1
ATOM 817 N N . ILE A 1 100 ? -12.803 2.041 3.302 1.00 89.50 100 ILE A N 1
ATOM 818 C CA . ILE A 1 100 ? -12.382 1.032 2.322 1.00 89.50 100 ILE A CA 1
ATOM 819 C C . ILE A 1 100 ? -11.594 1.638 1.151 1.00 89.50 100 ILE A C 1
ATOM 821 O O . ILE A 1 100 ? -10.479 1.164 0.922 1.00 89.50 100 ILE A O 1
ATOM 825 N N . PRO A 1 101 ? -12.080 2.672 0.428 1.00 91.44 101 PRO A N 1
ATOM 826 C CA . PRO A 1 101 ? -11.360 3.190 -0.734 1.00 91.44 101 PRO A CA 1
ATOM 827 C C . PRO A 1 101 ? -9.991 3.747 -0.368 1.00 91.44 101 PRO A C 1
ATOM 829 O O . PRO A 1 101 ? -9.036 3.499 -1.093 1.00 91.44 101 PRO A O 1
ATOM 832 N N . ILE A 1 102 ? -9.855 4.439 0.768 1.00 90.25 102 ILE A N 1
ATOM 833 C CA . ILE A 1 102 ? -8.556 4.966 1.206 1.00 90.25 102 ILE A CA 1
ATOM 834 C C . ILE A 1 102 ? -7.579 3.812 1.456 1.00 90.25 102 ILE A C 1
ATOM 836 O O . ILE A 1 102 ? -6.479 3.822 0.915 1.00 90.25 102 ILE A O 1
ATOM 840 N N . ARG A 1 103 ? -7.988 2.775 2.202 1.00 91.69 103 ARG A N 1
ATOM 841 C CA . ARG A 1 103 ? -7.142 1.598 2.480 1.00 91.69 103 ARG A CA 1
ATOM 842 C C . ARG A 1 103 ? -6.748 0.866 1.199 1.00 91.69 103 ARG A C 1
ATOM 844 O O . ARG A 1 103 ? -5.571 0.584 0.988 1.00 91.69 103 ARG A O 1
ATOM 851 N N . MET A 1 104 ? -7.718 0.602 0.324 1.00 93.56 104 MET A N 1
ATOM 852 C CA . MET A 1 104 ? -7.480 -0.041 -0.968 1.00 93.56 104 MET A CA 1
ATOM 853 C C . MET A 1 104 ? -6.534 0.787 -1.846 1.00 93.56 104 MET A C 1
ATOM 855 O O . MET A 1 104 ? -5.627 0.236 -2.476 1.00 93.56 104 MET A O 1
ATOM 859 N N . TRP A 1 105 ? -6.712 2.107 -1.879 1.00 94.50 105 TRP A N 1
ATOM 860 C CA . TRP A 1 105 ? -5.868 2.992 -2.672 1.00 94.50 105 TRP A CA 1
ATOM 861 C C . TRP A 1 105 ? -4.435 3.034 -2.143 1.00 94.50 105 TRP A C 1
ATOM 863 O O . TRP A 1 105 ? -3.489 2.956 -2.927 1.00 94.50 105 TRP A O 1
ATOM 873 N N . THR A 1 106 ? -4.254 3.074 -0.821 1.00 93.06 106 THR A N 1
ATOM 874 C CA . THR A 1 106 ? -2.930 3.001 -0.195 1.00 93.06 106 THR A CA 1
ATOM 875 C C . THR A 1 106 ? -2.223 1.702 -0.563 1.00 93.06 106 THR A C 1
ATOM 877 O O . THR A 1 106 ? -1.075 1.743 -0.996 1.00 93.06 106 THR A O 1
ATOM 880 N N . VAL A 1 107 ? -2.907 0.556 -0.466 1.00 93.81 107 VAL A N 1
ATOM 881 C CA . VAL A 1 107 ? -2.312 -0.753 -0.776 1.00 93.81 107 VAL A CA 1
ATOM 882 C C . VAL A 1 107 ? -1.875 -0.857 -2.236 1.00 93.81 107 VAL A C 1
ATOM 884 O O . VAL A 1 107 ? -0.770 -1.326 -2.496 1.00 93.81 107 VAL A O 1
ATOM 887 N N . VAL A 1 108 ? -2.691 -0.413 -3.198 1.00 93.56 108 VAL A N 1
ATOM 888 C CA . VAL A 1 108 ? -2.297 -0.482 -4.619 1.00 93.56 108 VAL A CA 1
ATOM 889 C C . VAL A 1 108 ? -1.196 0.522 -4.953 1.00 93.56 108 VAL A C 1
ATOM 891 O O . VAL A 1 108 ? -0.280 0.193 -5.703 1.00 93.56 108 VAL A O 1
ATOM 894 N N . THR A 1 109 ? -1.226 1.710 -4.344 1.00 93.69 109 THR A N 1
ATOM 895 C CA . THR A 1 109 ? -0.195 2.730 -4.572 1.00 93.69 109 THR A CA 1
ATOM 896 C C . THR A 1 109 ? 1.152 2.254 -4.036 1.00 93.69 109 THR A C 1
ATOM 898 O O . THR A 1 109 ? 2.146 2.284 -4.754 1.00 93.69 109 THR A O 1
ATOM 901 N N . VAL A 1 110 ? 1.165 1.745 -2.800 1.00 93.75 110 VAL A N 1
ATOM 902 C CA . VAL A 1 110 ? 2.364 1.226 -2.131 1.00 93.75 110 VAL A CA 1
ATOM 903 C C . VAL A 1 110 ? 2.793 -0.121 -2.681 1.00 93.75 110 VAL A C 1
ATOM 905 O O . VAL A 1 110 ? 3.947 -0.456 -2.513 1.00 93.75 110 VAL A O 1
ATOM 908 N N . GLY A 1 111 ? 1.902 -0.941 -3.233 1.00 90.19 111 GLY A N 1
ATOM 909 C CA . GLY A 1 111 ? 2.228 -2.296 -3.680 1.00 90.19 111 GLY A CA 1
ATOM 910 C C . GLY A 1 111 ? 2.571 -2.405 -5.162 1.00 90.19 111 GLY A C 1
ATOM 911 O O . GLY A 1 111 ? 3.241 -3.361 -5.554 1.00 90.19 111 GLY A O 1
ATOM 912 N N . VAL A 1 112 ? 2.084 -1.472 -5.985 1.00 91.62 112 VAL A N 1
ATOM 913 C CA . VAL A 1 112 ? 2.162 -1.554 -7.449 1.00 91.62 112 VAL A CA 1
ATOM 914 C C . VAL A 1 112 ? 2.644 -0.245 -8.061 1.00 91.62 112 VAL A C 1
ATOM 916 O O . VAL A 1 112 ? 3.675 -0.249 -8.725 1.00 91.62 112 VAL A O 1
ATOM 919 N N . GLU A 1 113 ? 1.924 0.863 -7.865 1.00 91.62 113 GLU A N 1
ATOM 920 C CA . GLU A 1 113 ? 2.161 2.099 -8.635 1.00 91.62 113 GLU A CA 1
ATOM 921 C C . GLU A 1 113 ? 3.522 2.734 -8.335 1.00 91.62 113 GLU A C 1
ATOM 923 O O . GLU A 1 113 ? 4.260 3.112 -9.253 1.00 91.62 113 GLU A O 1
ATOM 928 N N . LEU A 1 114 ? 3.887 2.819 -7.052 1.00 93.25 114 LEU A N 1
ATOM 929 C CA . LEU A 1 114 ? 5.169 3.371 -6.623 1.00 93.25 114 LEU A CA 1
ATOM 930 C C . LEU A 1 114 ? 6.331 2.535 -7.167 1.00 93.25 114 LEU A C 1
ATOM 932 O O . LEU A 1 114 ? 7.281 3.076 -7.728 1.00 93.25 114 LEU A O 1
ATOM 936 N N . GLN A 1 115 ? 6.231 1.214 -7.050 1.00 91.75 115 GLN A N 1
ATOM 937 C CA . GLN A 1 115 ? 7.218 0.260 -7.535 1.00 91.75 115 GLN A CA 1
ATOM 938 C C . GLN A 1 115 ? 7.345 0.367 -9.041 1.00 91.75 115 GLN A C 1
ATOM 940 O O . GLN A 1 115 ? 8.440 0.561 -9.548 1.00 91.75 115 GLN A O 1
ATOM 945 N N . GLN A 1 116 ? 6.238 0.285 -9.771 1.00 90.00 116 GLN A N 1
ATOM 946 C CA . GLN A 1 116 ? 6.254 0.363 -11.223 1.00 90.00 116 GLN A CA 1
ATOM 947 C C . GLN A 1 116 ? 6.902 1.668 -11.700 1.00 90.00 116 GLN A C 1
ATOM 949 O O . GLN A 1 116 ? 7.745 1.640 -12.597 1.00 90.00 116 GLN A O 1
ATOM 954 N N . SER A 1 117 ? 6.563 2.792 -11.065 1.00 91.25 117 SER A N 1
ATOM 955 C CA . SER A 1 117 ? 7.148 4.098 -11.378 1.00 91.25 117 SER A CA 1
ATOM 956 C C . SER A 1 117 ? 8.649 4.143 -11.078 1.00 91.25 117 SER A C 1
ATOM 958 O O . SER A 1 117 ? 9.421 4.602 -11.917 1.00 91.25 117 SER A O 1
ATOM 960 N N . ALA A 1 118 ? 9.079 3.606 -9.933 1.00 90.50 118 ALA A N 1
ATOM 961 C CA . ALA A 1 118 ? 10.487 3.555 -9.550 1.00 90.50 118 ALA A CA 1
ATOM 962 C C . ALA A 1 118 ? 11.314 2.659 -10.488 1.00 90.50 118 ALA A C 1
ATOM 964 O O . ALA A 1 118 ? 12.370 3.069 -10.961 1.00 90.50 118 ALA A O 1
ATOM 965 N N . PHE A 1 119 ? 10.830 1.458 -10.817 1.00 89.81 119 PHE A N 1
ATOM 966 C CA . PHE A 1 119 ? 11.548 0.530 -11.700 1.00 89.81 119 PHE A CA 1
ATOM 967 C C . PHE A 1 119 ? 11.731 1.084 -13.110 1.00 89.81 119 PHE A C 1
ATOM 969 O O . PHE A 1 119 ? 12.770 0.845 -13.720 1.00 89.81 119 PHE A O 1
ATOM 976 N N . ILE A 1 120 ? 10.745 1.826 -13.619 1.00 89.50 120 ILE A N 1
ATOM 977 C CA . ILE A 1 120 ? 10.856 2.488 -14.921 1.00 89.50 120 ILE A CA 1
ATOM 978 C C . ILE A 1 120 ? 11.807 3.687 -14.837 1.00 89.50 120 ILE A C 1
ATOM 980 O O . ILE A 1 120 ? 12.623 3.867 -15.735 1.00 89.50 120 ILE A O 1
ATOM 984 N N . ALA A 1 121 ? 11.762 4.472 -13.757 1.00 88.94 121 ALA A N 1
ATOM 985 C CA . ALA A 1 121 ? 12.670 5.604 -13.572 1.00 88.94 121 ALA A CA 1
ATOM 986 C C . ALA A 1 121 ? 14.149 5.184 -13.466 1.00 88.94 121 ALA A C 1
ATOM 988 O O . ALA A 1 121 ? 15.015 5.891 -13.974 1.00 88.94 121 ALA A O 1
ATOM 989 N N . PHE A 1 122 ? 14.439 4.036 -12.845 1.00 86.38 122 PHE A N 1
ATOM 990 C CA . PHE A 1 122 ? 15.798 3.488 -12.725 1.00 86.38 122 PHE A CA 1
ATOM 991 C C . PHE A 1 122 ? 16.246 2.636 -13.922 1.00 86.38 122 PHE A C 1
ATOM 993 O O . PHE A 1 122 ? 17.333 2.064 -13.880 1.00 86.38 122 PHE A O 1
ATOM 1000 N N . ASP A 1 123 ? 15.418 2.522 -14.966 1.00 83.62 123 ASP A N 1
ATOM 1001 C CA . ASP A 1 123 ? 15.655 1.649 -16.124 1.00 83.62 123 ASP A CA 1
ATOM 1002 C C . ASP A 1 123 ? 15.936 0.179 -15.734 1.00 83.62 123 ASP A C 1
ATOM 1004 O O . ASP A 1 123 ? 16.657 -0.569 -16.393 1.00 83.62 123 ASP A O 1
ATOM 1008 N N . TRP A 1 124 ? 15.333 -0.281 -14.633 1.00 80.88 124 TRP A N 1
ATOM 1009 C CA . TRP A 1 124 ? 15.445 -1.664 -14.151 1.00 80.88 124 TRP A CA 1
ATOM 1010 C C . TRP A 1 124 ? 14.462 -2.615 -14.844 1.00 80.88 124 TRP A C 1
ATOM 1012 O O . TRP A 1 124 ? 14.250 -3.750 -14.395 1.00 80.88 124 TRP A O 1
ATOM 1022 N N . LEU A 1 125 ? 13.858 -2.185 -15.957 1.00 74.31 125 LEU A N 1
ATOM 1023 C CA . LEU A 1 125 ? 12.969 -3.028 -16.740 1.00 74.31 125 LEU A CA 1
ATOM 1024 C C . LEU A 1 125 ? 13.748 -4.177 -17.378 1.00 74.31 125 LEU A C 1
ATOM 1026 O O . LEU A 1 125 ? 14.676 -4.003 -18.162 1.00 74.31 125 LEU A O 1
ATOM 1030 N N . SER A 1 126 ? 13.326 -5.398 -17.065 1.00 60.62 126 SER A N 1
ATOM 1031 C CA . SER A 1 126 ? 13.879 -6.607 -17.675 1.00 60.62 126 SER A CA 1
ATOM 1032 C C . SER A 1 126 ? 13.220 -6.867 -19.032 1.00 60.62 126 SER A C 1
ATOM 1034 O O . SER A 1 126 ? 12.466 -7.823 -19.204 1.00 60.62 126 SER A O 1
ATOM 1036 N N . THR A 1 127 ? 13.483 -5.985 -19.995 1.00 62.62 127 THR A N 1
ATOM 1037 C CA . THR A 1 127 ? 13.178 -6.194 -21.416 1.00 62.62 127 THR A CA 1
ATOM 1038 C C . THR A 1 127 ? 14.487 -6.123 -22.206 1.00 62.62 127 THR A C 1
ATOM 1040 O O . THR A 1 127 ? 15.099 -5.058 -22.221 1.00 62.62 127 THR A O 1
ATOM 1043 N N . PRO A 1 128 ? 14.951 -7.218 -22.846 1.00 58.03 128 PRO A N 1
ATOM 1044 C CA . PRO A 1 128 ? 14.232 -8.464 -23.132 1.00 58.03 128 PRO A CA 1
ATOM 1045 C C . PRO A 1 128 ? 14.289 -9.510 -21.999 1.00 58.03 128 PRO A C 1
ATOM 1047 O O . PRO A 1 128 ? 15.092 -9.430 -21.069 1.00 58.03 128 PRO A O 1
ATOM 1050 N N . THR A 1 129 ? 13.438 -10.531 -22.125 1.00 60.47 129 THR A N 1
ATOM 1051 C CA . THR A 1 129 ? 13.123 -11.588 -21.141 1.00 60.47 129 THR A CA 1
ATOM 1052 C C . THR A 1 129 ? 14.302 -12.442 -20.651 1.00 60.47 129 THR A C 1
ATOM 1054 O O . THR A 1 129 ? 14.148 -13.214 -19.716 1.00 60.47 129 THR A O 1
ATOM 1057 N N . TRP A 1 130 ? 15.499 -12.330 -21.221 1.00 60.78 130 TRP A N 1
ATOM 1058 C CA . TRP A 1 130 ? 16.675 -13.078 -20.756 1.00 60.78 130 TRP A CA 1
ATOM 1059 C C . TRP A 1 130 ? 17.421 -12.385 -19.601 1.00 60.78 130 TRP A C 1
ATOM 1061 O O . TRP A 1 130 ? 18.223 -13.019 -18.922 1.00 60.78 130 TRP A O 1
ATOM 1071 N N . ARG A 1 131 ? 17.130 -11.105 -19.314 1.00 61.59 131 ARG A N 1
ATOM 1072 C CA . ARG A 1 131 ? 17.758 -10.340 -18.214 1.00 61.59 131 ARG A CA 1
ATOM 1073 C C . ARG A 1 131 ? 17.001 -10.386 -16.883 1.00 61.59 131 ARG A C 1
ATOM 1075 O O . ARG A 1 131 ? 17.392 -9.687 -15.951 1.00 61.59 131 ARG A O 1
ATOM 1082 N N . PHE A 1 132 ? 15.980 -11.240 -16.737 1.00 61.75 132 PHE A N 1
ATOM 1083 C CA . PHE A 1 132 ? 15.206 -11.354 -15.487 1.00 61.75 132 PHE A CA 1
ATOM 1084 C C . PHE A 1 132 ? 16.052 -11.692 -14.255 1.00 61.75 132 PHE A C 1
ATOM 1086 O O . PHE A 1 132 ? 15.576 -11.498 -13.142 1.00 61.75 132 PHE A O 1
ATOM 1093 N N . SER A 1 133 ? 17.278 -12.203 -14.424 1.00 64.94 133 SER A N 1
ATOM 1094 C CA . SER A 1 133 ? 18.183 -12.487 -13.308 1.00 64.94 133 SER A CA 1
ATOM 1095 C C . SER A 1 133 ? 18.949 -11.279 -12.770 1.00 64.94 133 SER A C 1
ATOM 1097 O O . SER A 1 133 ? 19.435 -11.340 -11.644 1.00 64.94 133 SER A O 1
ATOM 1099 N N . LEU A 1 134 ? 19.053 -10.188 -13.533 1.00 72.06 134 LEU A N 1
ATOM 1100 C CA . LEU A 1 134 ? 19.970 -9.097 -13.200 1.00 72.06 134 LEU A CA 1
ATOM 1101 C C . LEU A 1 134 ? 19.455 -8.229 -12.039 1.00 72.06 134 LEU A C 1
ATOM 1103 O O . LEU A 1 134 ? 20.222 -7.857 -11.159 1.00 72.06 134 LEU A O 1
ATOM 1107 N N . HIS A 1 135 ? 18.145 -7.970 -11.990 1.00 81.06 135 HIS A N 1
ATOM 1108 C CA . HIS A 1 135 ? 17.516 -7.093 -10.990 1.00 81.06 135 HIS A CA 1
ATOM 1109 C C . HIS A 1 135 ? 16.548 -7.843 -10.057 1.00 81.06 135 HIS A C 1
ATOM 1111 O O . HIS A 1 135 ? 15.568 -7.277 -9.568 1.00 81.06 135 HIS A O 1
ATOM 1117 N N . GLN A 1 136 ? 16.809 -9.128 -9.783 1.00 82.88 136 GLN A N 1
ATOM 1118 C CA . GLN A 1 136 ? 15.922 -9.941 -8.935 1.00 82.88 136 GLN A CA 1
ATOM 1119 C C . GLN A 1 136 ? 15.869 -9.466 -7.487 1.00 82.88 136 GLN A C 1
ATOM 1121 O O . GLN A 1 136 ? 14.817 -9.562 -6.862 1.00 82.88 136 GLN A O 1
ATOM 1126 N N . VAL A 1 137 ? 16.985 -8.963 -6.952 1.00 87.38 137 VAL A N 1
ATOM 1127 C CA . VAL A 1 137 ? 17.060 -8.492 -5.564 1.00 87.38 137 VAL A CA 1
ATOM 1128 C C . VAL A 1 137 ? 16.238 -7.212 -5.368 1.00 87.38 137 VAL A C 1
ATOM 1130 O O . VAL A 1 137 ? 15.364 -7.226 -4.501 1.00 87.38 137 VAL A O 1
ATOM 1133 N N . PRO A 1 138 ? 16.392 -6.154 -6.194 1.00 88.31 138 PRO A N 1
ATOM 1134 C CA . PRO A 1 138 ? 15.481 -5.012 -6.152 1.00 88.31 138 PRO A CA 1
ATOM 1135 C C . PRO A 1 138 ? 14.014 -5.423 -6.306 1.00 88.31 138 PRO A C 1
ATOM 1137 O O . PRO A 1 138 ? 13.167 -4.971 -5.537 1.00 88.31 138 PRO A O 1
ATOM 1140 N N . ALA A 1 139 ? 13.704 -6.319 -7.254 1.00 87.56 139 ALA A N 1
ATOM 1141 C CA . ALA A 1 139 ? 12.337 -6.796 -7.477 1.00 87.56 139 ALA A CA 1
ATOM 1142 C C . ALA A 1 139 ? 11.770 -7.510 -6.241 1.00 87.56 139 ALA A C 1
ATOM 1144 O O . ALA A 1 139 ? 10.641 -7.247 -5.830 1.00 87.56 139 ALA A O 1
ATOM 1145 N N . MET A 1 140 ? 12.570 -8.359 -5.600 1.00 91.00 140 MET A N 1
ATOM 1146 C CA . MET A 1 140 ? 12.208 -9.040 -4.362 1.00 91.00 140 MET A CA 1
ATOM 1147 C C . MET A 1 140 ? 11.928 -8.044 -3.229 1.00 91.00 140 MET A C 1
ATOM 1149 O O . MET A 1 140 ? 10.865 -8.118 -2.616 1.00 91.00 140 MET A O 1
ATOM 1153 N N . ILE A 1 141 ? 12.828 -7.084 -2.992 1.00 92.06 141 ILE A N 1
ATOM 1154 C CA . ILE A 1 141 ? 12.668 -6.060 -1.946 1.00 92.06 141 ILE A CA 1
ATOM 1155 C C . ILE A 1 141 ? 11.402 -5.234 -2.195 1.00 92.06 141 ILE A C 1
ATOM 1157 O O . ILE A 1 141 ? 10.621 -5.001 -1.274 1.00 92.06 141 ILE A O 1
ATOM 1161 N N . SER A 1 142 ? 11.158 -4.849 -3.448 1.00 90.88 142 SER A N 1
ATOM 1162 C CA . SER A 1 142 ? 10.010 -4.023 -3.828 1.00 90.88 142 SER A CA 1
ATOM 1163 C C . SER A 1 142 ? 8.654 -4.670 -3.536 1.00 90.88 142 SER A C 1
ATOM 1165 O O . SER A 1 142 ? 7.696 -3.958 -3.243 1.00 90.88 142 SER A O 1
ATOM 1167 N N . VAL A 1 143 ? 8.591 -6.007 -3.571 1.00 92.31 143 VAL A N 1
ATOM 1168 C CA . VAL A 1 143 ? 7.401 -6.801 -3.237 1.00 92.31 143 VAL A CA 1
ATOM 1169 C C . VAL A 1 143 ? 7.371 -7.141 -1.744 1.00 92.31 143 VAL A C 1
ATOM 1171 O O . VAL A 1 143 ? 6.304 -7.128 -1.134 1.00 92.31 143 VAL A O 1
ATOM 1174 N N . ALA A 1 144 ? 8.528 -7.394 -1.127 1.00 93.81 144 ALA A N 1
ATOM 1175 C CA . ALA A 1 144 ? 8.632 -7.722 0.292 1.00 93.81 144 ALA A CA 1
ATOM 1176 C C . ALA A 1 144 ? 8.225 -6.550 1.196 1.00 93.81 144 ALA A C 1
ATOM 1178 O O . ALA A 1 144 ? 7.483 -6.752 2.154 1.00 93.81 144 ALA A O 1
ATOM 1179 N N . VAL A 1 145 ? 8.667 -5.325 0.890 1.00 94.38 145 VAL A N 1
ATOM 1180 C CA . VAL A 1 145 ? 8.419 -4.140 1.731 1.00 94.38 145 VAL A CA 1
ATOM 1181 C C . VAL A 1 145 ? 6.918 -3.864 1.929 1.00 94.38 145 VAL A C 1
ATOM 1183 O O . VAL A 1 145 ? 6.495 -3.775 3.084 1.00 94.38 145 VAL A O 1
ATOM 1186 N N . PRO A 1 146 ? 6.074 -3.804 0.878 1.00 93.94 146 PRO A N 1
ATOM 1187 C CA . PRO A 1 146 ? 4.630 -3.640 1.041 1.00 93.94 146 PRO A CA 1
ATOM 1188 C C . PRO A 1 146 ? 3.978 -4.773 1.830 1.00 93.94 146 PRO A C 1
ATOM 1190 O O . PRO A 1 146 ? 3.075 -4.518 2.619 1.00 93.94 146 PRO A O 1
ATOM 1193 N N . ILE A 1 147 ? 4.420 -6.020 1.633 1.00 94.31 147 ILE A N 1
ATOM 1194 C CA . ILE A 1 147 ? 3.875 -7.181 2.351 1.00 94.31 147 ILE A CA 1
ATOM 1195 C C . ILE A 1 147 ? 4.200 -7.083 3.840 1.00 94.31 147 ILE A C 1
ATOM 1197 O O . ILE A 1 147 ? 3.307 -7.251 4.663 1.00 94.31 147 ILE A O 1
ATOM 1201 N N . LEU A 1 148 ? 5.452 -6.782 4.194 1.00 94.69 148 LEU A N 1
ATOM 1202 C CA . LEU A 1 148 ? 5.873 -6.624 5.586 1.00 94.69 148 LEU A CA 1
ATOM 1203 C C . LEU A 1 148 ? 5.145 -5.461 6.263 1.00 94.69 148 LEU A C 1
ATOM 1205 O O . LEU A 1 148 ? 4.676 -5.610 7.392 1.00 94.69 148 LEU A O 1
ATOM 1209 N N . LEU A 1 149 ? 4.987 -4.336 5.558 1.00 93.31 149 LEU A N 1
ATOM 1210 C CA . LEU A 1 149 ? 4.189 -3.207 6.028 1.00 93.31 149 LEU A CA 1
ATOM 1211 C C . LEU A 1 149 ? 2.726 -3.619 6.256 1.00 93.31 149 LEU A C 1
ATOM 1213 O O . LEU A 1 149 ? 2.160 -3.319 7.305 1.00 93.31 149 LEU A O 1
ATOM 1217 N N . GLY A 1 150 ? 2.134 -4.354 5.310 1.00 90.62 150 GLY A N 1
ATOM 1218 C CA . GLY A 1 150 ? 0.788 -4.907 5.434 1.00 90.62 150 GLY A CA 1
ATOM 1219 C C . GLY A 1 150 ? 0.649 -5.819 6.653 1.00 90.62 150 GLY A C 1
ATOM 1220 O O . GLY A 1 150 ? -0.256 -5.618 7.459 1.00 90.62 150 GLY A O 1
ATOM 1221 N N . CYS A 1 151 ? 1.577 -6.760 6.852 1.00 91.94 151 CYS A N 1
ATOM 1222 C CA . CYS A 1 151 ? 1.605 -7.641 8.021 1.00 91.94 151 CYS A CA 1
ATOM 1223 C C . CYS A 1 151 ? 1.681 -6.852 9.336 1.00 91.94 151 CYS A C 1
ATOM 1225 O O . CYS A 1 151 ? 0.924 -7.143 10.259 1.00 91.94 151 CYS A O 1
ATOM 1227 N N . ALA A 1 152 ? 2.549 -5.839 9.424 1.00 91.94 152 ALA A N 1
ATOM 1228 C CA . ALA A 1 152 ? 2.669 -5.002 10.618 1.00 91.94 152 ALA A CA 1
ATOM 1229 C C . ALA A 1 152 ? 1.357 -4.263 10.927 1.00 91.94 152 ALA A C 1
ATOM 1231 O O . ALA A 1 152 ? 0.892 -4.251 12.066 1.00 91.94 152 ALA A O 1
ATOM 1232 N N . ILE A 1 153 ? 0.716 -3.698 9.903 1.00 90.31 153 ILE A N 1
ATOM 1233 C CA . ILE A 1 153 ? -0.555 -2.988 10.054 1.00 90.31 153 ILE A CA 1
ATOM 1234 C C . ILE A 1 153 ? -1.678 -3.942 10.488 1.00 90.31 153 ILE A C 1
ATOM 1236 O O . ILE A 1 153 ? -2.437 -3.619 11.407 1.00 90.31 153 ILE A O 1
ATOM 1240 N N . ILE A 1 154 ? -1.768 -5.126 9.877 1.00 89.88 154 ILE A N 1
ATOM 1241 C CA . ILE A 1 154 ? -2.770 -6.143 10.223 1.00 89.88 154 ILE A CA 1
ATOM 1242 C C . ILE A 1 154 ? -2.559 -6.640 11.660 1.00 89.88 154 ILE A C 1
ATOM 1244 O O . ILE A 1 154 ? -3.536 -6.756 12.402 1.00 89.88 154 ILE A O 1
ATOM 1248 N N . LEU A 1 155 ? -1.307 -6.849 12.087 1.00 88.81 155 LEU A N 1
ATOM 1249 C CA . LEU A 1 155 ? -0.973 -7.251 13.458 1.00 88.81 155 LEU A CA 1
ATOM 1250 C C . LEU A 1 155 ? -1.374 -6.218 14.507 1.00 88.81 155 LEU A C 1
ATOM 1252 O O . LEU A 1 155 ? -1.689 -6.608 15.624 1.00 88.81 155 LEU A O 1
ATOM 1256 N N . VAL A 1 156 ? -1.349 -4.923 14.189 1.00 86.62 156 VAL A N 1
ATOM 1257 C CA . VAL A 1 156 ? -1.677 -3.869 15.164 1.00 86.62 156 VAL A CA 1
ATOM 1258 C C . VAL A 1 156 ? -3.170 -3.540 15.165 1.00 86.62 156 VAL A C 1
ATOM 1260 O O . VAL A 1 156 ? -3.744 -3.296 16.224 1.00 86.62 156 VAL A O 1
ATOM 1263 N N . LYS A 1 157 ? -3.813 -3.500 13.992 1.00 82.56 157 LYS A N 1
ATOM 1264 C CA . LYS A 1 157 ? -5.174 -2.953 13.834 1.00 82.56 157 LYS A CA 1
ATOM 1265 C C . LYS A 1 157 ? -6.238 -3.976 13.440 1.00 82.56 157 LYS A C 1
ATOM 1267 O O . LYS A 1 157 ? -7.402 -3.596 13.348 1.00 82.56 157 LYS A O 1
ATOM 1272 N N . ARG A 1 158 ? -5.871 -5.245 13.210 1.00 84.00 158 ARG A N 1
ATOM 1273 C CA . ARG A 1 158 ? -6.781 -6.309 12.744 1.00 84.00 158 ARG A CA 1
ATOM 1274 C C . ARG A 1 158 ? -7.568 -5.892 11.489 1.00 84.00 158 ARG A C 1
ATOM 1276 O O . ARG A 1 158 ? -8.774 -6.097 11.378 1.00 84.00 158 ARG A O 1
ATOM 1283 N N . ASP A 1 159 ? -6.881 -5.255 10.541 1.00 85.25 159 ASP A N 1
ATOM 1284 C CA . ASP A 1 159 ? -7.516 -4.683 9.352 1.00 85.25 159 ASP A CA 1
ATOM 1285 C C . ASP A 1 159 ? -7.737 -5.730 8.246 1.00 85.25 159 ASP A C 1
ATOM 1287 O O . ASP A 1 159 ? -6.829 -6.087 7.493 1.00 85.25 159 ASP A O 1
ATOM 1291 N N . HIS A 1 160 ? -8.980 -6.199 8.124 1.00 88.50 160 HIS A N 1
ATOM 1292 C CA . HIS A 1 160 ? -9.387 -7.165 7.101 1.00 88.50 160 HIS A CA 1
ATOM 1293 C C . HIS A 1 160 ? -9.305 -6.609 5.671 1.00 88.50 160 HIS A C 1
ATOM 1295 O O . HIS A 1 160 ? -8.983 -7.349 4.741 1.00 88.50 160 HIS A O 1
ATOM 1301 N N . ILE A 1 161 ? -9.580 -5.315 5.480 1.00 90.75 161 ILE A N 1
ATOM 1302 C CA . ILE A 1 161 ? -9.603 -4.687 4.151 1.00 90.75 161 ILE A CA 1
ATOM 1303 C C . ILE A 1 161 ? -8.185 -4.584 3.601 1.00 90.75 161 ILE A C 1
ATOM 1305 O O . ILE A 1 161 ? -7.949 -4.870 2.425 1.00 90.75 161 ILE A O 1
ATOM 1309 N N . TRP A 1 162 ? -7.233 -4.240 4.468 1.00 90.44 162 TRP A N 1
ATOM 1310 C CA . TRP A 1 162 ? -5.815 -4.197 4.125 1.00 90.44 162 TRP A CA 1
ATOM 1311 C C . TRP A 1 162 ? -5.319 -5.565 3.647 1.00 90.44 162 TRP A C 1
ATOM 1313 O O . TRP A 1 162 ? -4.719 -5.676 2.577 1.00 90.44 162 TRP A O 1
ATOM 1323 N N . MET A 1 163 ? -5.652 -6.623 4.395 1.00 93.25 163 MET A N 1
ATOM 1324 C CA . MET A 1 163 ? -5.322 -8.003 4.040 1.00 93.25 163 MET A CA 1
ATOM 1325 C C . MET A 1 163 ? -5.910 -8.393 2.678 1.00 93.25 163 MET A C 1
ATOM 1327 O O . MET A 1 163 ? -5.165 -8.814 1.797 1.00 93.25 163 MET A O 1
ATOM 1331 N N . LEU A 1 164 ? -7.223 -8.220 2.483 1.00 93.69 164 LEU A N 1
ATOM 1332 C CA . LEU A 1 164 ? -7.908 -8.584 1.235 1.00 93.69 164 LEU A CA 1
ATOM 1333 C C . LEU A 1 164 ? -7.326 -7.850 0.023 1.00 93.69 164 LEU A C 1
ATOM 1335 O O . LEU A 1 164 ? -7.122 -8.457 -1.028 1.00 93.69 164 LEU A O 1
ATOM 1339 N N . SER A 1 165 ? -7.003 -6.568 0.187 1.00 93.19 165 SER A N 1
ATOM 1340 C CA . SER A 1 165 ? -6.395 -5.751 -0.865 1.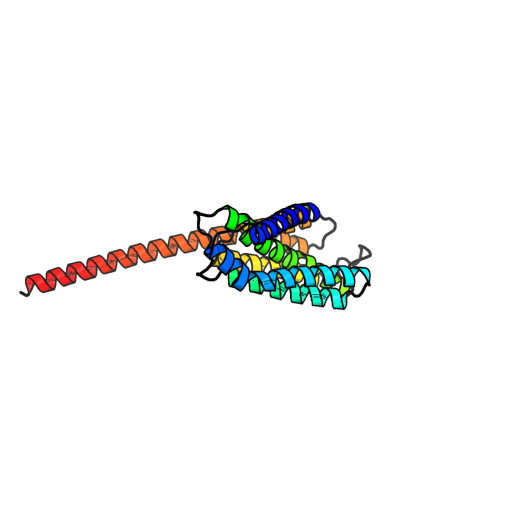00 93.19 165 SER A CA 1
ATOM 1341 C C . SER A 1 165 ? -5.019 -6.287 -1.265 1.00 93.19 165 SER A C 1
ATOM 1343 O O . SER A 1 165 ? -4.753 -6.485 -2.450 1.00 93.19 165 SER A O 1
ATOM 1345 N N . HIS A 1 166 ? -4.161 -6.602 -0.287 1.00 93.31 166 HIS A N 1
ATOM 1346 C CA . HIS A 1 166 ? -2.853 -7.199 -0.564 1.00 93.31 166 HIS A CA 1
ATOM 1347 C C . HIS A 1 166 ? -2.980 -8.583 -1.202 1.00 93.31 166 HIS A C 1
ATOM 1349 O O . HIS A 1 166 ? -2.252 -8.879 -2.148 1.00 93.31 166 HIS A O 1
ATOM 1355 N N . MET A 1 167 ? -3.914 -9.418 -0.735 1.00 93.56 167 MET A N 1
ATOM 1356 C CA . MET A 1 167 ? -4.162 -10.723 -1.350 1.00 93.56 167 MET A CA 1
ATOM 1357 C C . MET A 1 167 ? -4.639 -10.574 -2.799 1.00 93.56 167 MET A C 1
ATOM 1359 O O . MET A 1 167 ? -4.189 -11.315 -3.664 1.00 93.56 167 MET A O 1
ATOM 1363 N N . TRP A 1 168 ? -5.463 -9.579 -3.126 1.00 94.12 168 TRP A N 1
ATOM 1364 C CA . TRP A 1 168 ? -5.850 -9.346 -4.519 1.00 94.12 168 TRP A CA 1
ATOM 1365 C C . TRP A 1 168 ? -4.657 -8.961 -5.405 1.00 94.12 168 TRP A C 1
ATOM 1367 O O . TRP A 1 168 ? -4.491 -9.493 -6.506 1.00 94.12 168 TRP A O 1
ATOM 1377 N N . VAL A 1 169 ? -3.794 -8.064 -4.920 1.00 91.62 169 VAL A N 1
ATOM 1378 C CA . VAL A 1 169 ? -2.577 -7.652 -5.638 1.00 91.62 169 VAL A CA 1
ATOM 1379 C C . VAL A 1 169 ? -1.621 -8.835 -5.820 1.00 91.62 169 VAL A C 1
ATOM 1381 O O . VAL A 1 169 ? -1.114 -9.055 -6.921 1.00 91.62 169 VAL A O 1
ATOM 1384 N N . LEU A 1 170 ? -1.425 -9.649 -4.781 1.00 92.19 170 LEU A N 1
ATOM 1385 C CA . LEU A 1 170 ? -0.610 -10.861 -4.859 1.00 92.19 170 LEU A CA 1
ATOM 1386 C C . LEU A 1 170 ? -1.196 -11.883 -5.835 1.00 92.19 170 LEU A C 1
ATOM 1388 O O . LEU A 1 170 ? -0.442 -12.482 -6.596 1.00 92.19 170 LEU A O 1
ATOM 1392 N N . LEU A 1 171 ? -2.520 -12.048 -5.881 1.00 92.25 171 LEU A N 1
ATOM 1393 C CA . LEU A 1 171 ? -3.182 -12.932 -6.841 1.00 92.25 171 LEU A CA 1
ATOM 1394 C C . LEU A 1 171 ? -2.929 -12.464 -8.276 1.00 92.25 171 LEU A C 1
ATOM 1396 O O . LEU A 1 171 ? -2.592 -13.264 -9.149 1.00 92.25 171 LEU A O 1
ATOM 1400 N N . ALA A 1 172 ? -3.038 -11.156 -8.516 1.00 90.00 172 ALA A N 1
ATOM 1401 C CA . ALA A 1 172 ? -2.728 -10.571 -9.813 1.00 90.00 172 ALA A CA 1
ATOM 1402 C C . ALA A 1 172 ? -1.260 -10.809 -10.213 1.00 90.00 172 ALA A C 1
ATOM 1404 O O . ALA A 1 172 ? -0.986 -11.082 -11.383 1.00 90.00 172 ALA A O 1
ATOM 1405 N N . LEU A 1 173 ? -0.332 -10.758 -9.251 1.00 88.06 173 LEU A N 1
ATOM 1406 C CA . LEU A 1 173 ? 1.078 -11.086 -9.461 1.00 88.06 173 LEU A CA 1
ATOM 1407 C C . LEU A 1 173 ? 1.296 -12.590 -9.697 1.00 88.06 173 LEU A C 1
ATOM 1409 O O . LEU A 1 173 ? 2.143 -12.972 -10.504 1.00 88.06 173 LEU A O 1
ATOM 1413 N N . PHE A 1 174 ? 0.528 -13.458 -9.033 1.00 87.19 174 PHE A N 1
ATOM 1414 C CA . PHE A 1 174 ? 0.622 -14.907 -9.202 1.00 87.19 174 PHE A CA 1
ATOM 1415 C C . PHE A 1 174 ? 0.293 -15.354 -10.615 1.00 87.19 174 PHE A C 1
ATOM 1417 O O . PHE A 1 174 ? 1.013 -16.191 -11.155 1.00 87.19 174 PHE A O 1
ATOM 1424 N N . LEU A 1 175 ? -0.746 -14.759 -11.197 1.00 87.62 175 LEU A N 1
ATOM 1425 C CA . LEU A 1 175 ? -1.238 -15.079 -12.534 1.00 87.62 175 LEU A CA 1
ATOM 1426 C C . LEU A 1 175 ? -0.330 -14.555 -13.659 1.00 87.62 175 LEU A C 1
ATOM 1428 O O . LEU A 1 175 ? -0.545 -14.894 -14.822 1.00 87.62 175 LEU A O 1
ATOM 1432 N N . ARG A 1 176 ? 0.680 -13.730 -13.348 1.00 82.75 176 ARG A N 1
ATOM 1433 C CA . ARG A 1 176 ? 1.606 -13.181 -14.344 1.00 82.75 176 ARG A CA 1
ATOM 1434 C C . ARG A 1 176 ? 2.877 -14.031 -14.445 1.00 82.75 176 ARG A C 1
ATOM 1436 O O . ARG A 1 176 ? 3.612 -14.199 -13.474 1.00 82.75 176 ARG A O 1
ATOM 1443 N N . HIS A 1 177 ? 3.157 -14.516 -15.653 1.00 75.62 177 HIS A N 1
ATOM 1444 C CA . HIS A 1 177 ? 4.367 -15.261 -16.014 1.00 75.62 177 HIS A CA 1
ATOM 1445 C C . HIS A 1 177 ? 5.065 -14.597 -17.215 1.00 75.62 177 HIS A C 1
ATOM 1447 O O . HIS A 1 177 ? 4.369 -14.028 -18.059 1.00 75.62 177 HIS A O 1
ATOM 1453 N N . PRO A 1 178 ? 6.404 -14.685 -17.346 1.00 77.81 178 PRO A N 1
ATOM 1454 C CA . PRO A 1 178 ? 7.385 -15.259 -16.412 1.00 77.81 178 PRO A CA 1
ATOM 1455 C C . PRO A 1 178 ? 7.740 -14.304 -15.255 1.00 77.81 178 PRO A C 1
ATOM 1457 O O . PRO A 1 178 ? 7.653 -13.085 -15.392 1.00 77.81 178 PRO A O 1
ATOM 1460 N N . LYS A 1 179 ? 8.165 -14.860 -14.113 1.00 77.88 179 LYS A N 1
ATOM 1461 C CA . LYS A 1 179 ? 8.586 -14.103 -12.921 1.00 77.88 179 LYS A CA 1
ATOM 1462 C C . LYS A 1 179 ? 9.873 -14.676 -12.315 1.00 77.88 179 LYS A C 1
ATOM 1464 O O . LYS A 1 179 ? 10.049 -15.895 -12.347 1.00 77.88 179 LYS A O 1
ATOM 1469 N N . PRO A 1 180 ? 10.758 -13.836 -11.746 1.00 83.31 180 PRO A N 1
ATOM 1470 C CA . PRO A 1 180 ? 11.933 -14.308 -11.025 1.00 83.31 180 PRO A CA 1
ATOM 1471 C C . PRO A 1 180 ? 11.582 -15.221 -9.848 1.00 83.31 180 PRO A C 1
ATOM 1473 O O . PRO A 1 180 ? 10.588 -14.992 -9.155 1.00 83.31 180 PRO A O 1
ATOM 1476 N N . PHE A 1 181 ? 12.445 -16.202 -9.570 1.00 85.06 181 PHE A N 1
ATOM 1477 C CA . PHE A 1 181 ? 12.257 -17.143 -8.462 1.00 85.06 181 PHE A CA 1
ATOM 1478 C C . PHE A 1 181 ? 12.103 -16.429 -7.109 1.00 85.06 181 PHE A C 1
ATOM 1480 O O . PHE A 1 181 ? 11.161 -16.712 -6.372 1.00 85.06 181 PHE A O 1
ATOM 1487 N N . LEU A 1 182 ? 12.962 -15.443 -6.821 1.00 88.12 182 LEU A N 1
ATOM 1488 C CA . LEU A 1 182 ? 12.935 -14.688 -5.560 1.00 88.12 182 LEU A CA 1
ATOM 1489 C C . LEU A 1 182 ? 11.625 -13.914 -5.354 1.00 88.12 182 LEU A C 1
ATOM 1491 O O . LEU A 1 182 ? 11.089 -13.884 -4.249 1.00 88.12 182 LEU A O 1
ATOM 1495 N N . VAL A 1 183 ? 11.066 -13.339 -6.422 1.00 88.44 183 VAL A N 1
ATOM 1496 C CA . VAL A 1 183 ? 9.773 -12.639 -6.362 1.00 88.44 183 VAL A CA 1
ATOM 1497 C C . VAL A 1 183 ? 8.642 -13.628 -6.088 1.00 88.44 183 VAL A C 1
ATOM 1499 O O . VAL A 1 183 ? 7.751 -13.344 -5.290 1.00 88.44 183 VAL A O 1
ATOM 1502 N N . ASN A 1 184 ? 8.690 -14.813 -6.705 1.00 89.50 184 ASN A N 1
ATOM 1503 C CA . ASN A 1 184 ? 7.699 -15.855 -6.457 1.00 89.50 184 ASN A CA 1
ATOM 1504 C C . ASN A 1 184 ? 7.763 -16.375 -5.013 1.00 89.50 184 ASN A C 1
ATOM 1506 O O . ASN A 1 184 ? 6.722 -16.540 -4.387 1.00 89.50 184 ASN A O 1
ATOM 1510 N N . PHE A 1 185 ? 8.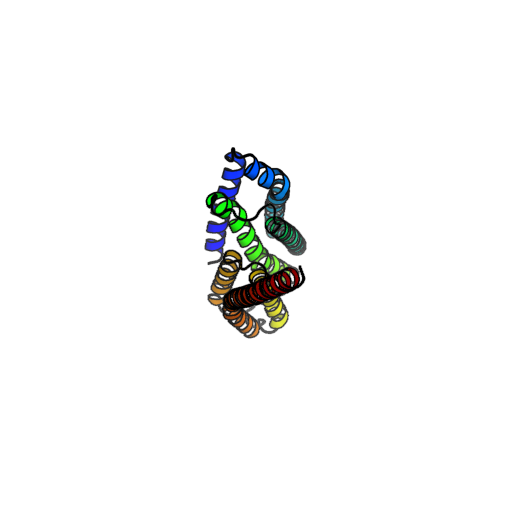968 -16.577 -4.471 1.00 91.06 185 PHE A N 1
ATOM 1511 C CA . PHE A 1 185 ? 9.161 -16.987 -3.080 1.00 91.06 185 PHE A CA 1
ATOM 1512 C C . PHE A 1 185 ? 8.522 -15.990 -2.104 1.00 91.06 185 PHE A C 1
ATOM 1514 O O . PHE A 1 185 ? 7.725 -16.382 -1.254 1.00 91.06 185 PHE A O 1
ATOM 1521 N N . VAL A 1 186 ? 8.797 -14.692 -2.273 1.00 93.38 186 VAL A N 1
ATOM 1522 C CA . VAL A 1 186 ? 8.209 -13.644 -1.426 1.00 93.38 186 VAL A CA 1
ATOM 1523 C C . VAL A 1 186 ? 6.695 -13.541 -1.604 1.00 93.38 186 VAL A C 1
ATOM 1525 O O . VAL A 1 186 ? 5.985 -13.363 -0.619 1.00 93.38 186 VAL A O 1
ATOM 1528 N N . ALA A 1 187 ? 6.176 -13.701 -2.823 1.00 91.38 187 ALA A N 1
ATOM 1529 C CA . ALA A 1 187 ? 4.733 -13.705 -3.057 1.00 91.38 187 ALA A CA 1
ATOM 1530 C C . ALA A 1 187 ? 4.033 -14.868 -2.329 1.00 91.38 187 ALA A C 1
ATOM 1532 O O . ALA A 1 187 ? 2.980 -14.666 -1.724 1.00 91.38 187 ALA A O 1
ATOM 1533 N N . VAL A 1 188 ? 4.632 -16.068 -2.336 1.00 92.88 188 VAL A N 1
ATOM 1534 C CA . VAL A 1 188 ? 4.125 -17.240 -1.595 1.00 92.88 188 VAL A CA 1
ATOM 1535 C C . VAL A 1 188 ? 4.210 -17.012 -0.091 1.00 92.88 188 VAL A C 1
ATOM 1537 O O . VAL A 1 188 ? 3.226 -17.235 0.612 1.00 92.88 188 VAL A O 1
ATOM 1540 N N . ALA A 1 189 ? 5.341 -16.501 0.402 1.00 93.88 189 ALA A N 1
ATOM 1541 C CA . ALA A 1 189 ? 5.490 -16.150 1.809 1.00 93.88 189 ALA A CA 1
ATOM 1542 C C . ALA A 1 189 ? 4.434 -15.120 2.240 1.00 93.88 189 ALA A C 1
ATOM 1544 O O . ALA A 1 189 ? 3.780 -15.310 3.259 1.00 93.88 189 ALA A O 1
ATOM 1545 N N . GLY A 1 190 ? 4.197 -14.077 1.439 1.00 92.56 190 GLY A N 1
ATOM 1546 C CA . GLY A 1 190 ? 3.164 -13.074 1.696 1.00 92.56 190 GLY A CA 1
ATOM 1547 C C . GLY A 1 190 ? 1.751 -13.651 1.732 1.00 92.56 190 GLY A C 1
ATOM 1548 O O . GLY A 1 190 ? 0.967 -13.283 2.603 1.00 92.56 190 GLY A O 1
ATOM 1549 N N . TRP A 1 191 ? 1.443 -14.605 0.849 1.00 93.81 191 TRP A N 1
ATOM 1550 C CA . TRP A 1 191 ? 0.146 -15.288 0.828 1.00 93.81 191 TRP A CA 1
ATOM 1551 C C . TRP A 1 191 ? -0.165 -16.023 2.136 1.00 93.81 191 TRP A C 1
ATOM 1553 O O . TRP A 1 191 ? -1.323 -16.107 2.533 1.00 93.81 191 TRP A O 1
ATOM 1563 N N . ILE A 1 192 ? 0.868 -16.536 2.808 1.00 94.94 192 ILE A N 1
ATOM 1564 C CA . ILE A 1 192 ? 0.756 -17.240 4.090 1.00 94.94 192 ILE A CA 1
ATOM 1565 C C . ILE A 1 192 ? 0.827 -16.249 5.259 1.00 94.94 192 ILE A C 1
ATOM 1567 O O . ILE A 1 192 ? 0.017 -16.314 6.182 1.00 94.94 192 ILE A O 1
ATOM 1571 N N . LEU A 1 193 ? 1.774 -15.309 5.221 1.00 93.81 193 LEU A N 1
ATOM 1572 C CA . LEU A 1 193 ? 2.043 -14.370 6.311 1.00 93.81 193 LEU A CA 1
ATOM 1573 C C . LEU A 1 193 ? 0.883 -13.405 6.563 1.00 93.81 193 LEU A C 1
ATOM 1575 O O . LEU A 1 193 ? 0.584 -13.122 7.719 1.00 93.81 193 LEU A O 1
ATOM 1579 N N . LEU A 1 194 ? 0.204 -12.923 5.520 1.00 92.25 194 LEU A N 1
ATOM 1580 C CA . LEU A 1 194 ? -0.917 -11.989 5.662 1.00 92.25 194 LEU A CA 1
ATOM 1581 C C . LEU A 1 194 ? -2.099 -12.588 6.453 1.00 92.25 194 LEU A C 1
ATOM 1583 O O . LEU A 1 194 ? -2.471 -11.999 7.468 1.00 92.25 194 LEU A O 1
ATOM 1587 N N . PRO A 1 195 ? -2.676 -13.752 6.097 1.00 92.88 195 PRO A N 1
ATOM 1588 C CA . PRO A 1 195 ? -3.721 -14.361 6.920 1.00 92.88 195 PRO A CA 1
ATOM 1589 C C . PRO A 1 195 ? -3.190 -14.820 8.284 1.00 92.88 195 PRO A C 1
ATOM 1591 O O . PRO A 1 195 ? -3.885 -14.667 9.290 1.00 92.88 195 PRO A O 1
ATOM 1594 N N . LEU A 1 196 ? -1.946 -15.312 8.355 1.00 92.25 196 LEU A N 1
ATOM 1595 C CA . LEU A 1 196 ? -1.330 -15.709 9.623 1.00 92.25 196 LEU A CA 1
ATOM 1596 C C . LEU A 1 196 ? -1.199 -14.527 10.591 1.00 92.25 196 LEU A C 1
ATOM 1598 O O . LEU A 1 196 ? -1.431 -14.689 11.784 1.00 92.25 196 LEU A O 1
ATOM 1602 N N . SER A 1 197 ? -0.896 -13.330 10.086 1.00 90.56 197 SER A N 1
ATOM 1603 C CA . SER A 1 197 ? -0.821 -12.108 10.889 1.00 90.56 197 SER A CA 1
ATOM 1604 C C . SER A 1 197 ? -2.165 -11.760 11.538 1.00 90.56 197 SER A C 1
ATOM 1606 O O . SER A 1 197 ? -2.223 -11.353 12.698 1.00 90.56 197 SER A O 1
ATOM 1608 N N . LEU A 1 198 ? -3.269 -12.019 10.836 1.00 89.44 198 LEU A N 1
ATOM 1609 C CA . LEU A 1 198 ? -4.609 -11.788 11.358 1.00 89.44 198 LEU A CA 1
ATOM 1610 C C . LEU A 1 198 ? -4.965 -12.794 12.458 1.00 89.44 198 LEU A C 1
ATOM 1612 O O . LEU A 1 198 ? -5.506 -12.418 13.499 1.00 89.44 198 LEU A O 1
ATOM 1616 N N . ILE A 1 199 ? -4.615 -14.065 12.246 1.00 90.25 199 ILE A N 1
ATOM 1617 C CA . ILE A 1 199 ? -4.778 -15.128 13.244 1.00 90.25 199 ILE A CA 1
ATOM 1618 C C . ILE A 1 199 ? -3.909 -14.837 14.474 1.00 90.25 199 ILE A C 1
ATOM 1620 O O . ILE A 1 199 ? -4.384 -14.968 15.599 1.00 90.25 199 ILE A O 1
ATOM 1624 N N . GLY A 1 200 ? -2.669 -14.384 14.271 1.00 87.25 200 GLY A N 1
ATOM 1625 C CA . GLY A 1 200 ? -1.744 -14.006 15.336 1.00 87.25 200 GLY A CA 1
ATOM 1626 C C . GLY A 1 200 ? -2.295 -12.886 16.218 1.00 87.25 200 GLY A C 1
ATOM 1627 O O . GLY A 1 200 ? -2.293 -13.018 17.439 1.00 87.25 200 GLY A O 1
ATOM 1628 N N . ASN A 1 201 ? -2.859 -11.829 15.624 1.00 89.69 201 ASN A N 1
ATOM 1629 C CA . ASN A 1 201 ? -3.530 -10.771 16.386 1.00 89.69 201 ASN A CA 1
ATOM 1630 C C . ASN A 1 201 ? -4.760 -11.296 17.158 1.00 89.69 201 ASN A C 1
ATOM 1632 O O . ASN A 1 201 ? -4.956 -10.952 18.325 1.00 89.69 201 ASN A O 1
ATOM 1636 N N . ALA A 1 202 ? -5.575 -12.158 16.541 1.00 86.19 202 ALA A N 1
ATOM 1637 C CA . ALA A 1 202 ? -6.739 -12.754 17.199 1.00 86.19 202 ALA A CA 1
ATOM 1638 C C . ALA A 1 202 ? -6.349 -13.672 18.376 1.00 86.19 202 ALA A C 1
ATOM 1640 O O . ALA A 1 202 ? -7.037 -13.704 19.394 1.00 86.19 202 ALA A O 1
ATOM 1641 N N . ALA A 1 203 ? -5.239 -14.402 18.259 1.00 87.56 203 ALA A N 1
ATOM 1642 C CA . ALA A 1 203 ? -4.694 -15.210 19.345 1.00 87.56 203 ALA A CA 1
ATOM 1643 C C . ALA A 1 203 ? -4.123 -14.334 20.472 1.00 87.56 203 ALA A C 1
ATOM 1645 O O . ALA A 1 203 ? -4.376 -14.603 21.645 1.00 87.56 203 ALA A O 1
ATOM 1646 N N . TRP A 1 204 ? -3.406 -13.262 20.119 1.00 88.06 204 TRP A N 1
ATOM 1647 C CA . TRP A 1 204 ? -2.816 -12.321 21.072 1.00 88.06 204 TRP A CA 1
ATOM 1648 C C . TRP A 1 204 ? -3.869 -11.566 21.889 1.00 88.06 204 TRP A C 1
ATOM 1650 O O . TRP A 1 204 ? -3.758 -11.486 23.109 1.00 88.06 204 TRP A O 1
ATOM 1660 N N . SER A 1 205 ? -4.923 -11.070 21.235 1.00 85.06 205 SER A N 1
ATOM 1661 C CA . SER A 1 205 ? -6.046 -10.399 21.911 1.00 85.06 205 SER A CA 1
ATOM 1662 C C . SER A 1 205 ? -6.751 -11.322 22.903 1.00 85.06 205 SER A C 1
ATOM 1664 O O . SER A 1 205 ? -6.899 -10.956 24.062 1.00 85.06 205 SER A O 1
ATOM 1666 N N . ARG A 1 206 ? -7.065 -12.561 22.508 1.00 86.12 206 ARG A N 1
ATOM 1667 C CA . ARG A 1 206 ? -7.644 -13.555 23.430 1.00 86.12 206 ARG A CA 1
ATOM 1668 C C . ARG A 1 206 ? -6.729 -13.900 24.604 1.00 86.12 206 ARG A C 1
ATOM 1670 O O . ARG A 1 206 ? -7.211 -14.215 25.688 1.00 86.12 206 ARG A O 1
ATOM 1677 N N . PHE A 1 207 ? -5.415 -13.900 24.393 1.00 88.12 207 PHE A N 1
ATOM 1678 C CA . PHE A 1 207 ? -4.457 -14.140 25.470 1.00 88.12 207 PHE A CA 1
ATOM 1679 C C . PHE A 1 207 ? -4.405 -12.969 26.462 1.00 88.12 207 PHE A C 1
ATOM 1681 O O . PHE A 1 207 ? -4.321 -13.201 27.667 1.00 88.12 207 PHE A O 1
ATOM 1688 N N . LEU A 1 208 ? -4.486 -11.730 25.967 1.00 86.50 208 LEU A N 1
ATOM 1689 C CA . LEU A 1 208 ? -4.573 -10.526 26.796 1.00 86.50 208 LEU A CA 1
ATOM 1690 C C . LEU A 1 208 ? -5.884 -10.464 27.584 1.00 86.50 208 LEU A C 1
ATOM 1692 O O . LEU A 1 208 ? -5.825 -10.267 28.790 1.00 86.50 208 LEU A O 1
ATOM 1696 N N . GLU A 1 209 ? -7.027 -10.726 26.946 1.00 85.12 209 GLU A N 1
ATOM 1697 C CA . GLU A 1 209 ? -8.341 -10.774 27.611 1.00 85.12 209 GLU A CA 1
ATOM 1698 C C . GLU A 1 209 ? -8.332 -11.771 28.777 1.00 85.12 209 GLU A C 1
ATOM 1700 O O . GLU A 1 209 ? -8.683 -11.421 29.899 1.00 85.12 209 GLU A O 1
ATOM 1705 N N . ARG A 1 210 ? -7.804 -12.984 28.561 1.00 82.00 210 ARG A N 1
ATOM 1706 C CA . ARG A 1 210 ? -7.653 -13.976 29.640 1.00 82.00 210 ARG A CA 1
ATOM 1707 C C . AR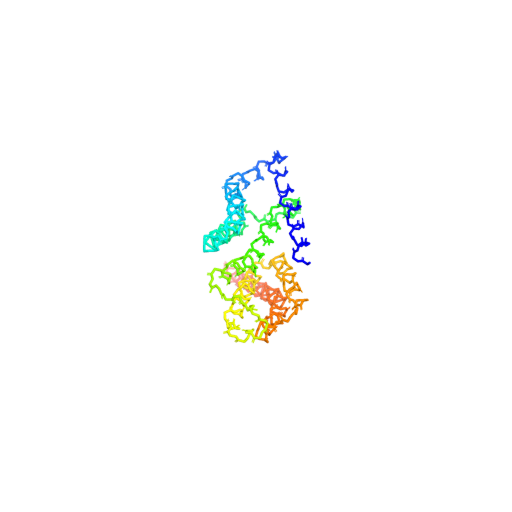G A 1 210 ? -6.747 -13.495 30.770 1.00 82.00 210 ARG A C 1
ATOM 1709 O O . ARG A 1 210 ? -6.988 -13.830 31.926 1.00 82.00 210 ARG A O 1
ATOM 1716 N N . ARG A 1 211 ? -5.679 -12.752 30.459 1.00 82.06 211 ARG A N 1
ATOM 1717 C CA . ARG A 1 211 ? -4.797 -12.175 31.483 1.00 82.06 211 ARG A CA 1
ATOM 1718 C C . ARG A 1 211 ? -5.493 -11.079 32.279 1.00 82.06 211 ARG A C 1
ATOM 1720 O O . ARG A 1 211 ? -5.293 -11.027 33.487 1.00 82.06 211 ARG A O 1
ATOM 1727 N N . GLU A 1 212 ? -6.280 -10.232 31.627 1.00 79.19 212 GLU A N 1
ATOM 1728 C CA . GLU A 1 212 ? -7.060 -9.181 32.284 1.00 79.19 212 GLU A CA 1
ATOM 1729 C C . GLU A 1 212 ? -8.164 -9.772 33.166 1.00 79.19 212 GLU A C 1
ATOM 1731 O O . GLU A 1 212 ? -8.310 -9.338 34.303 1.00 79.19 212 GLU A O 1
ATOM 1736 N N . GLU A 1 213 ? -8.865 -10.812 32.708 1.00 75.56 213 GLU A N 1
ATOM 1737 C CA . GLU A 1 213 ? -9.844 -11.555 33.515 1.00 75.56 213 GLU A CA 1
ATOM 1738 C C . GLU A 1 213 ? -9.194 -12.175 34.760 1.00 75.56 213 GLU A C 1
ATOM 1740 O O . GLU A 1 213 ? -9.661 -11.955 35.875 1.00 75.56 213 GLU A O 1
ATOM 1745 N N . LEU A 1 214 ? -8.067 -12.878 34.597 1.00 74.00 214 LEU A N 1
ATOM 1746 C CA . LEU A 1 214 ? -7.316 -13.462 35.717 1.00 74.00 214 LEU A CA 1
ATOM 1747 C C . LEU A 1 214 ? -6.785 -12.397 36.690 1.00 74.00 214 LEU A C 1
ATOM 1749 O O . LEU A 1 214 ? -6.750 -12.622 37.897 1.00 74.00 214 LEU A O 1
ATOM 1753 N N . HIS A 1 215 ? -6.354 -11.241 36.181 1.00 67.75 215 HIS A N 1
ATOM 1754 C CA . HIS A 1 215 ? -5.869 -10.145 37.018 1.00 67.75 215 HIS A CA 1
ATOM 1755 C C . HIS A 1 215 ? -7.008 -9.429 37.753 1.00 67.75 215 HIS A C 1
ATOM 1757 O O . HIS A 1 215 ? -6.833 -9.035 38.903 1.00 67.75 215 HIS A O 1
ATOM 1763 N N . ARG A 1 216 ? -8.179 -9.300 37.119 1.00 71.94 216 ARG A N 1
ATOM 1764 C CA . ARG A 1 216 ? -9.383 -8.744 37.737 1.00 71.94 216 ARG A CA 1
ATOM 1765 C C . ARG A 1 216 ? -9.880 -9.615 38.888 1.00 71.94 216 ARG A C 1
ATOM 1767 O O . ARG A 1 216 ? -10.145 -9.072 39.951 1.00 71.94 216 ARG A O 1
ATOM 1774 N N . ILE A 1 217 ? -9.941 -10.935 38.698 1.00 69.62 217 ILE A N 1
ATOM 1775 C CA . ILE A 1 217 ? -10.363 -11.881 39.748 1.00 69.62 217 ILE A CA 1
ATOM 1776 C C . ILE A 1 217 ? -9.455 -11.756 40.980 1.00 69.62 217 ILE A C 1
ATOM 1778 O O . ILE A 1 217 ? -9.941 -11.675 42.102 1.00 69.62 217 ILE A O 1
ATOM 1782 N N . ARG A 1 218 ? -8.140 -11.616 40.770 1.00 67.19 218 ARG A N 1
ATOM 1783 C CA . ARG A 1 218 ? -7.179 -11.421 41.863 1.00 67.19 218 ARG A CA 1
ATOM 1784 C C . ARG A 1 218 ? -7.401 -10.123 42.654 1.00 67.19 218 ARG A C 1
ATOM 1786 O O . ARG A 1 218 ? -7.188 -10.104 43.858 1.00 67.19 218 ARG A O 1
ATOM 1793 N N . LEU A 1 219 ? -7.804 -9.035 41.993 1.00 68.75 219 LEU A N 1
ATOM 1794 C CA . LEU A 1 219 ? -8.083 -7.760 42.668 1.00 68.75 219 LEU A CA 1
ATOM 1795 C C . LEU A 1 219 ? -9.391 -7.791 43.470 1.00 68.75 219 LEU A C 1
ATOM 1797 O O . LEU A 1 219 ? -9.484 -7.086 44.472 1.00 68.75 219 LEU A O 1
ATOM 1801 N N . GLU A 1 220 ? -10.383 -8.573 43.034 1.00 69.62 220 GLU A N 1
ATOM 1802 C CA . GLU A 1 220 ? -11.633 -8.785 43.775 1.00 69.62 220 GLU A CA 1
ATOM 1803 C C . GLU A 1 220 ? -11.371 -9.631 45.043 1.00 69.62 220 GLU A C 1
ATOM 1805 O O . GLU A 1 220 ? -11.755 -9.202 46.129 1.00 69.62 220 GLU A O 1
ATOM 1810 N N . GLU A 1 221 ? -10.591 -10.720 44.954 1.00 69.56 221 GLU A N 1
ATOM 1811 C CA . GLU A 1 221 ? -10.160 -11.516 46.127 1.00 69.56 221 GLU A CA 1
ATOM 1812 C C . GLU A 1 221 ? -9.339 -10.684 47.137 1.00 69.56 221 GLU A C 1
ATOM 1814 O O . GLU A 1 221 ? -9.640 -10.667 48.331 1.00 69.56 221 GLU A O 1
ATOM 1819 N N . ASP A 1 222 ? -8.347 -9.913 46.670 1.00 71.69 222 ASP A N 1
ATOM 1820 C CA . ASP A 1 222 ? -7.511 -9.053 47.528 1.00 71.69 222 ASP A CA 1
ATOM 1821 C C . ASP A 1 222 ? -8.305 -7.901 48.196 1.00 71.69 222 ASP A C 1
ATOM 1823 O O . ASP A 1 222 ? -7.828 -7.285 49.163 1.00 71.69 222 ASP A O 1
ATOM 1827 N N . ALA A 1 223 ? -9.471 -7.540 47.647 1.00 69.88 223 ALA A N 1
ATOM 1828 C CA . ALA A 1 223 ? -10.374 -6.534 48.203 1.00 69.88 223 ALA A CA 1
ATOM 1829 C C . ALA A 1 223 ? -11.322 -7.142 49.247 1.00 69.88 223 ALA A C 1
ATOM 1831 O O . ALA A 1 223 ? -11.494 -6.549 50.314 1.00 69.88 223 ALA A O 1
ATOM 1832 N N . GLU A 1 224 ? -11.872 -8.329 48.983 1.00 70.69 224 GLU A N 1
ATOM 1833 C CA . GLU A 1 224 ? -12.699 -9.083 49.934 1.00 70.69 224 GLU A CA 1
ATOM 1834 C C . GLU A 1 224 ? -11.903 -9.458 51.192 1.00 70.69 224 GLU A C 1
ATOM 1836 O O . GLU A 1 224 ? -12.335 -9.156 52.305 1.00 70.69 224 GLU A O 1
ATOM 1841 N N . GLU A 1 225 ? -10.677 -9.973 51.039 1.00 73.75 225 GLU A N 1
ATOM 1842 C CA . GLU A 1 225 ? -9.800 -10.287 52.177 1.00 73.75 225 GLU A CA 1
ATOM 1843 C C . GLU A 1 225 ? -9.436 -9.058 53.026 1.00 73.75 225 GLU A C 1
ATOM 1845 O O . GLU A 1 225 ? -9.125 -9.171 54.218 1.00 73.75 225 GLU A O 1
ATOM 1850 N N . ARG A 1 226 ? -9.396 -7.872 52.412 1.00 68.94 226 ARG A N 1
ATOM 1851 C CA . ARG A 1 226 ? -9.139 -6.614 53.122 1.00 68.94 226 ARG A CA 1
ATOM 1852 C C . ARG A 1 226 ? -10.361 -6.173 53.914 1.00 68.94 226 ARG A C 1
ATOM 1854 O O . ARG A 1 226 ? -10.213 -5.768 55.064 1.00 68.94 226 ARG A O 1
ATOM 1861 N N . PHE A 1 227 ? -11.542 -6.299 53.317 1.00 70.94 227 PHE A N 1
ATOM 1862 C CA .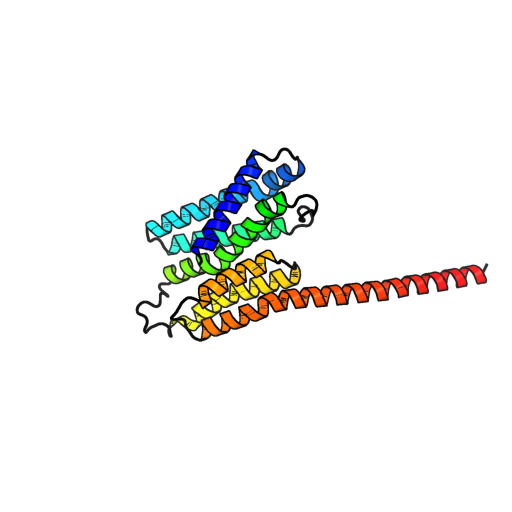 PHE A 1 227 ? -12.806 -5.963 53.957 1.00 70.94 227 PHE A CA 1
ATOM 1863 C C . PHE A 1 227 ? -13.081 -6.868 55.165 1.00 70.94 227 PHE A C 1
ATOM 1865 O O . PHE A 1 227 ? -13.437 -6.372 56.232 1.00 70.94 227 PHE A O 1
ATOM 1872 N N . GLU A 1 228 ? -12.835 -8.177 55.050 1.00 73.75 228 GLU A N 1
ATOM 1873 C CA . GLU A 1 228 ? -12.959 -9.107 56.181 1.00 73.75 228 GLU A CA 1
ATOM 1874 C C . GLU A 1 228 ? -11.993 -8.767 57.322 1.00 73.75 228 GLU A C 1
ATOM 1876 O O . GLU A 1 228 ? -12.386 -8.764 58.489 1.00 73.75 228 GLU A O 1
ATOM 1881 N N . ARG A 1 229 ? -10.739 -8.413 57.008 1.00 70.50 229 ARG A N 1
ATOM 1882 C CA . ARG A 1 229 ? -9.757 -8.003 58.025 1.00 70.50 229 ARG A CA 1
ATOM 1883 C C . ARG A 1 229 ? -10.160 -6.728 58.763 1.00 70.50 229 ARG A C 1
ATOM 1885 O O . ARG A 1 229 ? -9.947 -6.652 59.970 1.00 70.50 229 ARG A O 1
ATOM 1892 N N . GLU A 1 230 ? -10.734 -5.749 58.070 1.00 72.31 230 GLU A N 1
ATOM 1893 C CA . GLU A 1 230 ? -11.229 -4.517 58.696 1.00 72.31 230 GLU A CA 1
ATOM 1894 C C . GLU A 1 230 ? -12.489 -4.758 59.538 1.00 72.31 230 GLU A C 1
ATOM 1896 O O . GLU A 1 230 ? -12.635 -4.148 60.594 1.00 72.31 230 GLU A O 1
ATOM 1901 N N . HIS A 1 231 ? -13.365 -5.682 59.129 1.00 66.19 231 HIS A N 1
ATOM 1902 C CA . HIS A 1 231 ? -14.590 -6.000 59.868 1.00 66.19 231 HIS A CA 1
ATOM 1903 C C . HIS A 1 231 ? -14.343 -6.832 61.135 1.00 66.19 231 HIS A C 1
ATOM 1905 O O . HIS A 1 231 ? -15.081 -6.704 62.103 1.00 66.19 231 HIS A O 1
ATOM 1911 N N . ILE A 1 232 ? -13.307 -7.675 61.145 1.00 70.00 232 ILE A N 1
ATOM 1912 C CA . ILE A 1 232 ? -12.918 -8.473 62.322 1.00 70.00 232 ILE A CA 1
ATOM 1913 C C . ILE A 1 232 ? -12.146 -7.625 63.353 1.00 70.00 232 ILE A C 1
ATOM 1915 O O . ILE A 1 232 ? -12.084 -7.982 64.528 1.00 70.00 232 ILE A O 1
ATOM 1919 N N . ALA A 1 233 ? -11.540 -6.513 62.926 1.00 63.53 233 ALA A N 1
ATOM 1920 C CA . ALA A 1 233 ? -10.757 -5.623 63.784 1.00 63.53 233 ALA A CA 1
ATOM 1921 C C . ALA A 1 233 ? -11.572 -4.487 64.443 1.00 63.53 233 ALA A C 1
ATOM 1923 O O . ALA A 1 233 ? -11.001 -3.745 65.248 1.00 63.53 233 ALA A O 1
ATOM 1924 N N . ALA A 1 234 ? -12.858 -4.342 64.103 1.00 53.31 234 ALA A N 1
ATOM 1925 C CA . ALA A 1 234 ? -13.795 -3.356 64.655 1.00 53.31 234 ALA A CA 1
ATOM 1926 C C . ALA A 1 234 ? -14.709 -3.977 65.723 1.00 53.31 234 ALA A C 1
ATOM 1928 O O . ALA A 1 234 ? -15.008 -3.266 66.710 1.00 53.31 234 ALA A O 1
#

Secondary structure (DSSP, 8-state):
-HHHHHHHHHHHHHHHHHHHHH---HHHHHIIIIIIIHHHHHHHHHHHHHHHHHHTT-HHHHHHHHHHHHHHHHHHHHHHTSGGG---TT-HHHIIIIIHHHHHHHHHIIIIIHHHHHHHHTT----SGGGTTTTHHHHHHHHHHHHHHHHHHHHHH--HHHHHHHHHHHHHHHT--S--HHHHHHHHHHHHHHHHHHHHHHHHHHHHHHHHHHHHHHHHHHHHHHHHHHHH--

Organism: Wallemia mellicola (strain ATCC MYA-4683 / CBS 633.66) (NCBI:txid671144)

Foldseek 3Di:
DVVVLV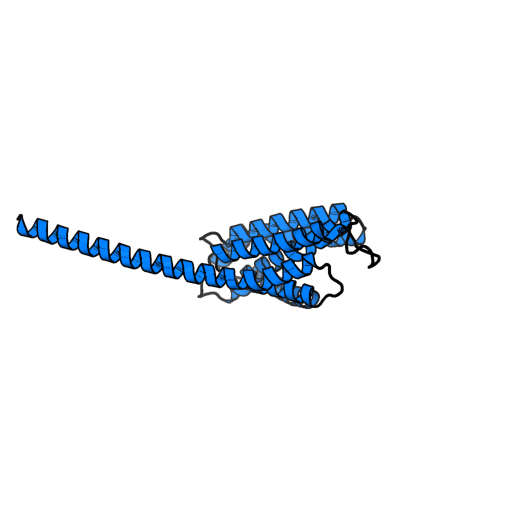VLLVVLQVLLVVCCVPPPDPLLVCCCVPQPPVLVVVLVVLVVVLVVCVVVVVLVVSLVSLVVSLVSLVSSLVSCPDPSNPDDPVCVSCCRNPVLSSLLVNLCSQQPRNLVSVCVNVVVDPPPPVCLPVCLPVLLCSNLVSLVVLLVCCLVPVDPSNLVSNLVVLVVVVPDDDHDPSNVVSSVVSNVSSVVSSVNSVVVVVVVVVVVVVVVVVVVVVVVVVVVVVVVVD

Radius of gyration: 23.41 Å; chains: 1; bounding box: 46×36×88 Å

Sequence (234 aa):
MVGFYWIVLYALQAGTCFLFVGSQKDLTQMTLANALGYQYVISHVLHSLWAIFWILRSFTLSSIMMSLQTINLLSMYVWLCRATHLPDKTRPLDYFFIHIPIRMWTVVTVGVELQQSAFIAFDWLSTPTWRFSLHQVPAMISVAVPILLGCAIILVKRDHIWMLSHMWVLLALFLRHPKPFLVNFVAVAGWILLPLSLIGNAAWSRFLERREELHRIRLEEDAEERFEREHIAA

InterPro domains:
  IPR013920 Protein of unknown function DUF1774, fungi [PTHR37992] (1-230)